Protein AF-A0A8J5FQF8-F1 (afdb_monomer)

Foldseek 3Di:
DDDDPVNVDDLVNLLVVLVPDPDVVVLVVQLVPDVSSVQSSLAPDAEDEDQDDLVVLLVSLVRRQRYAEYEPADDPVPPPDQFCDVSNVVSCVVRHVNYNYYHRHPRVVVVVVVVVVVVVPDPPPPDDDPPPDDPVSVVVSVVVVVVVVVVVVVVVCVVVPDDPPDCPVVVVVVVVVVVPDDDDPDPPDPDDDDDDPDDPVVVVVVVVVVVVVVPD

Secondary structure (DSSP, 8-state):
----HHHHS-HHHHHHHHHH--SHHHHHHHHTS-HHHHHHHHHH--EEE----HHHHHHHHHH-TT--EEE-PPBTTB--SPPPPHHHHHHHHHH-TT--EEE-TT-HHHHHHHHHHHHHSS-TTT---TTT--HHHHHHHHHHHHHHHHHHHHHHHHHHSS-S-S-HHHHHHHHHHHTT---PPP----------SS-HHHHHHHHHHHHHHTT-

Mean predicted aligned error: 20.11 Å

pLDDT: mean 76.73, std 14.05, range [45.94, 94.56]

Nearest PDB structures (foldseek):
  7sa1-assembly2_D  TM=7.176E-01  e=4.319E-04  Oryza sativa Japonica Group
  8if6-assembly1_A  TM=6.888E-01  e=2.792E-04  Oryza sativa Japonica Group
  6brq-assembly2_D  TM=7.202E-01  e=8.054E-04  Oryza sativa Japonica Group
  6brp-assembly1_B  TM=7.236E-01  e=1.100E-03  Oryza sativa Japonica Group
  6brp-assembly2_D  TM=6.597E-01  e=1.411E-03  Oryza sativa Japonica Group

Sequence (216 aa):
MKVCINDALTDDELRAVLSRLEKEEERDLFGLVCKRWLRLQSSERRRLRARAGPAMLRQMADRFQGIVELDLSQSASRSFYPGVTDSDLAVIAAGFRALRVLDLQNCKDYDEALANIEEISSPAIGFIVAKDATNKDINRQNNTIINLLLKINEKLDQLLAKPVSSNSEQVASLAKQLEGLTLGKVKEVKKEPFYVYQDPLKIFKEEKEKLNGNQK

Radius of gyration: 35.89 Å; Cα contacts (8 Å, |Δi|>4): 139; chains: 1; bounding box: 81×58×92 Å

InterPro domains:
  IPR032675 Leucine-rich repeat domain superfamily [G3DSA:3.80.10.10] (3-125)

Structure (mmCIF, N/CA/C/O backbone):
data_AF-A0A8J5FQF8-F1
#
_entry.id   AF-A0A8J5FQF8-F1
#
loop_
_atom_site.group_PDB
_atom_site.id
_atom_site.type_symbol
_atom_site.label_atom_id
_atom_site.label_alt_id
_atom_site.label_comp_id
_atom_site.label_asym_id
_atom_site.label_entity_id
_atom_site.label_seq_id
_atom_site.pdbx_PDB_ins_code
_atom_site.Cartn_x
_atom_site.Cartn_y
_atom_site.Cartn_z
_atom_site.occupancy
_atom_site.B_iso_or_equiv
_atom_site.auth_seq_id
_atom_site.auth_comp_id
_atom_site.auth_asym_id
_atom_site.auth_atom_id
_atom_site.pdbx_PDB_model_num
ATOM 1 N N . MET A 1 1 ? -26.059 1.262 38.335 1.00 48.84 1 MET A N 1
ATOM 2 C CA . MET A 1 1 ? -25.046 0.428 37.655 1.00 48.84 1 MET A CA 1
ATOM 3 C C . MET A 1 1 ? -24.521 1.243 36.478 1.00 48.84 1 MET A C 1
ATOM 5 O O . MET A 1 1 ? -25.324 1.611 35.631 1.00 48.84 1 MET A O 1
ATOM 9 N N . LYS A 1 2 ? -23.251 1.675 36.484 1.00 58.84 2 LYS A N 1
ATOM 10 C CA . LYS A 1 2 ? -22.691 2.451 35.362 1.00 58.84 2 LYS A CA 1
ATOM 11 C C . LYS A 1 2 ? -22.394 1.474 34.232 1.00 58.84 2 LYS A C 1
ATOM 13 O O . LYS A 1 2 ? -21.467 0.682 34.347 1.00 58.84 2 LYS A O 1
ATOM 18 N N . VAL A 1 3 ? -23.211 1.504 33.189 1.00 68.69 3 VAL A N 1
ATOM 19 C CA . VAL A 1 3 ? -22.942 0.752 31.966 1.00 68.69 3 VAL A CA 1
ATOM 20 C C . VAL A 1 3 ? -21.742 1.413 31.290 1.00 68.69 3 VAL A C 1
ATOM 22 O O . VAL A 1 3 ? -21.781 2.603 30.975 1.00 68.69 3 VAL A O 1
ATOM 25 N N . CYS A 1 4 ? -20.649 0.671 31.138 1.00 78.06 4 CYS A N 1
ATOM 26 C CA . CYS A 1 4 ? -19.497 1.137 30.382 1.00 78.06 4 CYS A CA 1
ATOM 27 C C . CYS A 1 4 ? -19.838 1.060 28.893 1.00 78.06 4 CYS A C 1
ATOM 29 O O . CYS A 1 4 ? -20.302 0.027 28.412 1.00 78.06 4 CYS A O 1
ATOM 31 N N . ILE A 1 5 ? -19.587 2.138 28.149 1.00 76.94 5 ILE A N 1
ATOM 32 C CA . ILE A 1 5 ? -19.879 2.198 26.709 1.00 76.94 5 ILE A CA 1
ATOM 33 C C . ILE A 1 5 ? -19.170 1.080 25.924 1.00 76.94 5 ILE A C 1
ATOM 35 O O . ILE A 1 5 ? -19.694 0.587 24.930 1.00 76.94 5 ILE A O 1
ATOM 39 N N . ASN A 1 6 ? -18.012 0.630 26.422 1.00 78.00 6 ASN A N 1
ATOM 40 C CA . ASN A 1 6 ? -17.219 -0.443 25.824 1.00 78.00 6 ASN A CA 1
ATOM 41 C C . ASN A 1 6 ? -17.848 -1.833 25.970 1.00 78.00 6 ASN A C 1
ATOM 43 O O . ASN A 1 6 ? -17.518 -2.710 25.175 1.00 78.00 6 ASN A O 1
ATOM 47 N N . ASP A 1 7 ? -18.731 -2.019 26.952 1.00 80.88 7 ASP A N 1
ATOM 48 C CA . ASP A 1 7 ? -19.430 -3.285 27.201 1.00 80.88 7 ASP A CA 1
ATOM 49 C C . ASP A 1 7 ? -20.846 -3.270 26.607 1.00 80.88 7 ASP A C 1
ATOM 51 O O . ASP A 1 7 ? -21.417 -4.323 26.341 1.00 80.88 7 ASP A O 1
ATOM 55 N N . ALA A 1 8 ? -21.406 -2.076 26.385 1.00 83.75 8 ALA A N 1
ATOM 56 C CA . ALA A 1 8 ? -22.731 -1.900 25.798 1.00 83.75 8 ALA A CA 1
ATOM 57 C C . ALA A 1 8 ? -22.738 -1.994 24.271 1.00 83.75 8 ALA A C 1
ATOM 59 O O . ALA A 1 8 ? -23.680 -2.541 23.711 1.00 83.75 8 ALA A O 1
ATOM 60 N N . LEU A 1 9 ? -21.718 -1.439 23.607 1.00 87.00 9 LEU A N 1
ATOM 61 C CA . LEU A 1 9 ? -21.678 -1.379 22.148 1.00 87.00 9 LEU A CA 1
ATOM 62 C C . LEU A 1 9 ? -21.063 -2.644 21.549 1.00 87.00 9 LEU A C 1
ATOM 64 O O . LEU A 1 9 ? -19.956 -3.059 21.910 1.00 87.00 9 LEU A O 1
ATOM 68 N N . THR A 1 10 ? -21.753 -3.220 20.575 1.00 90.38 10 THR A N 1
ATOM 69 C CA . THR A 1 10 ? -21.286 -4.310 19.712 1.00 90.38 10 THR A CA 1
ATOM 70 C C . THR A 1 10 ? -20.268 -3.816 18.679 1.00 90.38 10 THR A C 1
ATOM 72 O O . THR A 1 10 ? -20.098 -2.616 18.463 1.00 90.38 10 THR A O 1
ATOM 75 N N . ASP A 1 11 ? -19.530 -4.739 18.054 1.00 90.31 11 ASP A N 1
ATOM 76 C CA . ASP A 1 11 ? -18.522 -4.370 17.048 1.00 90.31 11 ASP A CA 1
ATOM 77 C C . ASP A 1 11 ? -19.158 -3.674 15.837 1.00 90.31 11 ASP A C 1
ATOM 79 O O . ASP A 1 11 ? -18.557 -2.762 15.275 1.00 90.31 11 ASP A O 1
ATOM 83 N N . ASP A 1 12 ? -20.381 -4.054 15.465 1.00 90.81 12 ASP A N 1
ATOM 84 C CA . ASP A 1 12 ? -21.091 -3.476 14.321 1.00 90.81 12 ASP A CA 1
ATOM 85 C C . ASP A 1 12 ? -21.540 -2.039 14.585 1.00 90.81 12 ASP A C 1
ATOM 87 O O . ASP A 1 12 ? -21.390 -1.171 13.724 1.00 90.81 12 ASP A O 1
ATOM 91 N N . GLU A 1 13 ? -21.998 -1.747 15.803 1.00 91.81 13 GLU A N 1
ATOM 92 C CA . GLU A 1 13 ? -22.318 -0.379 16.218 1.00 91.81 13 GLU A CA 1
ATOM 93 C C . GLU A 1 13 ? -21.062 0.500 16.232 1.00 91.81 13 GLU A C 1
ATOM 95 O O . GLU A 1 13 ? -21.082 1.629 15.741 1.00 91.81 13 GLU A O 1
ATOM 100 N N . LEU A 1 14 ? -19.936 -0.031 16.719 1.00 91.44 14 LEU A N 1
ATOM 101 C CA . LEU A 1 14 ? -18.650 0.669 16.694 1.00 91.44 14 LEU A CA 1
ATOM 102 C C . LEU A 1 14 ? -18.155 0.922 15.263 1.00 91.44 14 LEU A C 1
ATOM 104 O O . LEU A 1 14 ? -17.645 2.009 14.984 1.00 91.44 14 LEU A O 1
ATOM 108 N N . ARG A 1 15 ? -18.343 -0.031 14.340 1.00 91.06 15 ARG A N 1
ATOM 109 C CA . ARG A 1 15 ? -18.053 0.169 12.910 1.00 91.06 15 ARG A CA 1
ATOM 110 C C . ARG A 1 15 ? -18.938 1.250 12.300 1.00 91.06 15 ARG A C 1
ATOM 112 O O . ARG A 1 15 ? -18.426 2.086 11.561 1.00 91.06 15 ARG A O 1
ATOM 119 N N . ALA A 1 16 ? -20.227 1.276 12.637 1.00 91.56 16 ALA A N 1
ATOM 120 C CA . ALA A 1 16 ? -21.158 2.293 12.152 1.00 91.56 16 ALA A CA 1
ATOM 121 C C . ALA A 1 16 ? -20.807 3.703 12.661 1.00 91.56 16 ALA A C 1
ATOM 123 O O . ALA A 1 16 ? -20.942 4.686 11.928 1.00 91.56 16 ALA A O 1
ATOM 124 N N . VAL A 1 17 ? -20.315 3.820 13.899 1.00 91.44 17 VAL A N 1
ATOM 125 C CA . VAL A 1 17 ? -19.772 5.084 14.423 1.00 91.44 17 VAL A CA 1
ATOM 126 C C . VAL A 1 17 ? -18.507 5.466 13.662 1.00 91.44 17 VAL A C 1
ATOM 128 O O . VAL A 1 17 ? -18.404 6.584 13.161 1.00 91.44 17 VAL A O 1
ATOM 131 N N . LEU A 1 18 ? -17.570 4.528 13.506 1.00 91.00 18 LEU A N 1
ATOM 132 C CA . LEU A 1 18 ? -16.323 4.766 12.788 1.00 91.00 18 LEU A CA 1
ATOM 133 C C . LEU A 1 18 ? -16.569 5.173 11.327 1.00 91.00 18 LEU A C 1
ATOM 135 O O . LEU A 1 18 ? -15.860 6.033 10.813 1.00 91.00 18 LEU A O 1
ATOM 139 N N . SER A 1 19 ? -17.575 4.622 10.642 1.00 89.56 19 SER A N 1
ATOM 140 C CA . SER A 1 19 ? -17.905 5.012 9.263 1.00 89.56 19 SER A CA 1
ATOM 141 C C . SER A 1 19 ? -18.448 6.437 9.139 1.00 89.56 19 SER A C 1
ATOM 143 O O . SER A 1 19 ? -18.399 6.998 8.051 1.00 89.56 19 SER A O 1
ATOM 145 N N . ARG A 1 20 ? -18.949 7.029 10.231 1.00 92.25 20 ARG A N 1
ATOM 146 C CA . ARG A 1 20 ? -19.427 8.420 10.258 1.00 92.25 20 ARG A CA 1
ATOM 147 C C . ARG A 1 20 ? -18.322 9.443 10.530 1.00 92.25 20 ARG A C 1
ATOM 149 O O . ARG A 1 20 ? -18.568 10.631 10.371 1.00 92.25 20 ARG A O 1
ATOM 156 N N . LEU A 1 21 ? -17.131 9.005 10.940 1.00 90.31 21 LEU A N 1
ATOM 157 C CA . LEU A 1 21 ? -15.983 9.889 11.142 1.00 90.31 21 LEU A CA 1
ATOM 158 C C . LEU A 1 21 ? -15.329 10.212 9.794 1.00 90.31 21 LEU A C 1
ATOM 160 O O . LEU A 1 21 ? -14.712 9.340 9.172 1.00 90.31 21 LEU A O 1
ATOM 164 N N . GLU A 1 22 ? -15.460 11.464 9.360 1.00 87.62 22 GLU A N 1
ATOM 165 C CA . GLU A 1 22 ? -14.953 11.941 8.067 1.00 87.62 22 GLU A CA 1
ATOM 166 C C . GLU A 1 22 ? -13.450 12.240 8.103 1.00 87.62 22 GLU A C 1
ATOM 168 O O . GLU A 1 22 ? -12.735 11.977 7.136 1.00 87.62 22 GLU A O 1
ATOM 173 N N . LYS A 1 23 ? -12.948 12.765 9.226 1.00 88.88 23 LYS A N 1
ATOM 174 C CA . LYS A 1 23 ? -11.543 13.166 9.368 1.00 88.88 23 LYS A CA 1
ATOM 175 C C . LYS A 1 23 ? -10.676 11.996 9.816 1.00 88.88 23 LYS A C 1
ATOM 177 O O . LYS A 1 23 ? -11.010 11.312 10.781 1.00 88.88 23 LYS A O 1
ATOM 182 N N . GLU A 1 24 ? -9.514 11.809 9.185 1.00 85.00 24 GLU A N 1
ATOM 183 C CA . GLU A 1 24 ? -8.554 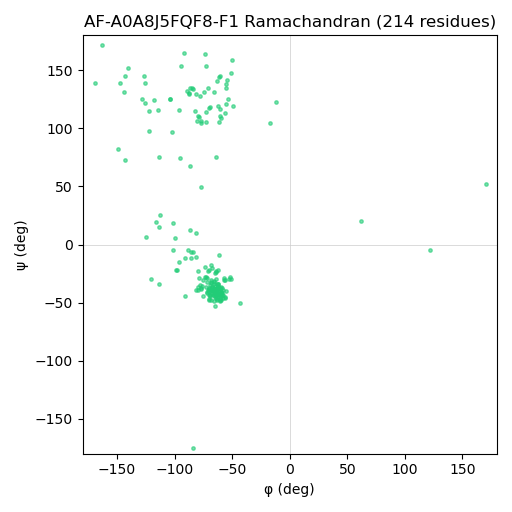10.777 9.615 1.00 85.00 24 GLU A CA 1
ATOM 184 C C . GLU A 1 24 ? -8.093 10.969 11.065 1.00 85.00 24 GLU A C 1
ATOM 186 O O . GLU A 1 24 ? -7.978 9.989 11.793 1.00 85.00 24 GLU A O 1
ATOM 191 N N . GLU A 1 25 ? -7.909 12.212 11.511 1.00 88.31 25 GLU A N 1
ATOM 192 C CA . GLU A 1 25 ? -7.477 12.521 12.881 1.00 88.31 25 GLU A CA 1
ATOM 193 C C . GLU A 1 25 ? -8.457 11.974 13.931 1.00 88.31 25 GLU A C 1
ATOM 195 O O . GLU A 1 25 ? -8.055 11.353 14.914 1.00 88.31 25 GLU A O 1
ATOM 200 N N . GLU A 1 26 ? -9.762 12.132 13.699 1.00 90.94 26 GLU A N 1
ATOM 201 C CA . GLU A 1 26 ? -10.808 11.617 14.590 1.00 90.94 26 GLU A CA 1
ATOM 202 C C . GLU A 1 26 ? -10.839 10.085 14.583 1.00 90.94 26 GLU A C 1
ATOM 204 O O . GLU A 1 26 ? -11.036 9.449 15.622 1.00 90.94 26 GLU A O 1
ATOM 209 N N . ARG A 1 27 ? -10.587 9.476 13.418 1.00 89.56 27 ARG A N 1
ATOM 210 C CA . ARG A 1 27 ? -10.466 8.019 13.282 1.00 89.56 27 ARG A CA 1
ATOM 211 C C . ARG A 1 27 ? -9.245 7.492 14.031 1.00 89.56 27 ARG A C 1
ATOM 213 O O . ARG A 1 27 ? -9.308 6.393 14.572 1.00 89.56 27 ARG A O 1
ATOM 220 N N . ASP A 1 28 ? -8.154 8.246 14.094 1.00 88.19 28 ASP A N 1
ATOM 221 C CA . ASP A 1 28 ? -6.974 7.861 14.868 1.00 88.19 28 ASP A CA 1
ATOM 222 C C . ASP A 1 28 ? -7.231 7.979 16.376 1.00 88.19 28 ASP A C 1
ATOM 224 O O . ASP A 1 28 ? -6.908 7.051 17.123 1.00 88.19 28 ASP A O 1
ATOM 228 N N . LEU A 1 29 ? -7.915 9.041 16.818 1.00 91.94 29 LEU A N 1
ATOM 229 C CA . LEU A 1 29 ? -8.359 9.198 18.210 1.00 91.94 29 LEU A CA 1
ATOM 230 C C . LEU A 1 29 ? -9.312 8.075 18.650 1.00 91.94 29 LEU A C 1
ATOM 232 O O . LEU A 1 29 ? -9.204 7.588 19.776 1.00 91.94 29 LEU A O 1
ATOM 236 N N . PHE A 1 30 ? -10.197 7.606 17.763 1.00 91.50 30 PHE A N 1
ATOM 237 C CA . PHE A 1 30 ? -11.088 6.468 18.025 1.00 91.50 30 PHE A CA 1
ATOM 238 C C . PHE A 1 30 ? -10.308 5.211 18.445 1.00 91.50 30 PHE A C 1
ATOM 240 O O . PHE A 1 30 ? -10.701 4.496 19.368 1.00 91.50 30 PHE A O 1
ATOM 247 N N . GLY A 1 31 ? -9.160 4.951 17.816 1.00 89.69 31 GLY A N 1
ATOM 248 C CA . GLY A 1 31 ? -8.316 3.801 18.141 1.00 89.69 31 GLY A CA 1
ATOM 249 C C . GLY A 1 31 ? -7.644 3.876 19.519 1.00 89.69 31 GLY A C 1
ATOM 250 O O . GLY A 1 31 ? -7.220 2.844 20.037 1.00 89.69 31 GLY A O 1
ATOM 251 N N . LEU A 1 32 ? -7.558 5.059 20.137 1.00 91.69 32 LEU A N 1
ATOM 252 C CA . LEU A 1 32 ? -6.864 5.260 21.416 1.00 91.69 32 LEU A CA 1
ATOM 253 C C . LEU A 1 32 ? -7.702 4.875 22.643 1.00 91.69 32 LEU A C 1
ATOM 255 O O . LEU A 1 32 ? -7.153 4.779 23.738 1.00 91.69 32 LEU A O 1
ATOM 259 N N . VAL A 1 33 ? -9.005 4.621 22.480 1.00 91.19 33 VAL A N 1
ATOM 260 C CA . VAL A 1 33 ? -9.915 4.304 23.596 1.00 91.19 33 VAL A CA 1
ATOM 261 C C . VAL A 1 33 ? -9.537 2.984 24.272 1.00 91.19 33 VAL A C 1
ATOM 263 O O . VAL A 1 33 ? -9.373 2.922 25.489 1.00 91.19 33 VAL A O 1
ATOM 266 N N . CYS A 1 34 ? -9.411 1.903 23.495 1.00 90.25 34 CYS A N 1
ATOM 267 C CA . CYS A 1 34 ? -8.962 0.600 23.988 1.00 90.25 34 CYS A CA 1
ATOM 268 C C . CYS A 1 34 ? -8.510 -0.321 22.841 1.00 90.25 34 CYS A C 1
ATOM 270 O O . CYS A 1 34 ? -8.752 -0.053 21.663 1.00 90.25 34 CYS A O 1
ATOM 272 N N . LYS A 1 35 ? -7.922 -1.482 23.178 1.00 90.50 35 LYS A N 1
ATOM 273 C CA . LYS A 1 35 ? -7.444 -2.474 22.190 1.00 90.50 35 LYS A CA 1
ATOM 274 C C . LYS A 1 35 ? -8.537 -2.970 21.232 1.00 90.50 35 LYS A C 1
ATOM 276 O O . LYS A 1 35 ? -8.234 -3.336 20.101 1.00 90.50 35 LYS A O 1
ATOM 281 N N . ARG A 1 36 ? -9.800 -3.026 21.671 1.00 92.19 36 ARG A N 1
ATOM 282 C CA . ARG A 1 36 ? -10.930 -3.452 20.826 1.00 92.19 36 ARG A CA 1
ATOM 283 C C . ARG A 1 36 ? -11.211 -2.424 19.728 1.00 92.19 36 ARG A C 1
ATOM 285 O O . ARG A 1 36 ? -11.261 -2.795 18.561 1.00 92.19 36 ARG A O 1
ATOM 292 N N . TRP A 1 37 ? -11.282 -1.147 20.091 1.00 92.88 37 TRP A N 1
ATOM 293 C CA . TRP A 1 37 ? -11.515 -0.050 19.150 1.00 92.88 37 TRP A CA 1
ATOM 294 C C . TRP A 1 37 ? -10.338 0.122 18.188 1.00 92.88 37 TRP A C 1
ATOM 296 O O . TRP A 1 37 ? -10.549 0.291 16.991 1.00 92.88 37 TRP A O 1
ATOM 306 N N . LEU A 1 38 ? -9.103 -0.038 18.680 1.00 91.31 38 LEU A N 1
ATOM 307 C CA . LEU A 1 38 ? -7.899 -0.039 17.847 1.00 91.31 38 LEU A CA 1
ATOM 308 C C . LEU A 1 38 ? -7.932 -1.121 16.759 1.00 91.31 38 LEU A C 1
ATOM 310 O O . LEU A 1 38 ? -7.555 -0.860 15.616 1.00 91.31 38 LEU A O 1
ATOM 314 N N . ARG A 1 39 ? -8.376 -2.339 17.105 1.00 90.94 39 ARG A N 1
ATOM 315 C CA . ARG A 1 39 ? -8.497 -3.449 16.146 1.00 90.94 39 ARG A CA 1
ATOM 316 C C . ARG A 1 39 ? -9.538 -3.148 15.071 1.00 90.94 39 ARG A C 1
ATOM 318 O O . ARG A 1 39 ? -9.237 -3.318 13.894 1.00 90.94 39 ARG A O 1
ATOM 325 N N . LEU A 1 40 ? -10.709 -2.640 15.463 1.00 91.31 40 LEU A N 1
ATOM 326 C CA . LEU A 1 40 ? -11.753 -2.234 14.516 1.00 91.31 40 LEU A CA 1
ATOM 327 C C . LEU A 1 40 ? -11.259 -1.120 13.587 1.00 91.31 40 LEU A C 1
ATOM 329 O O . LEU A 1 40 ? -11.339 -1.253 12.367 1.00 91.31 40 LEU A O 1
ATOM 333 N N . GLN A 1 41 ? -10.643 -0.079 14.150 1.00 92.38 41 GLN A N 1
ATOM 334 C CA . GLN A 1 41 ? -10.043 1.019 13.393 1.00 92.38 41 GLN A CA 1
ATOM 335 C C . GLN A 1 41 ? -9.012 0.533 12.375 1.00 92.38 41 GLN A C 1
ATOM 337 O O . GLN A 1 41 ? -9.046 0.947 11.217 1.00 92.38 41 GLN A O 1
ATOM 342 N N . SER A 1 42 ? -8.134 -0.381 12.789 1.00 91.44 42 SER A N 1
ATOM 343 C CA . SER A 1 42 ? -7.086 -0.903 11.913 1.00 91.44 42 SER A CA 1
ATOM 344 C C . SER A 1 42 ? -7.664 -1.776 10.790 1.00 91.44 42 SER A C 1
ATOM 346 O O . SER A 1 42 ? -7.175 -1.726 9.666 1.00 91.44 42 SER A O 1
ATOM 348 N N . SER A 1 43 ? -8.743 -2.524 11.055 1.00 89.06 43 SER A N 1
ATOM 349 C CA . SER A 1 43 ? -9.421 -3.343 10.039 1.00 89.06 43 SER A CA 1
ATOM 350 C C . SER A 1 43 ? -10.201 -2.529 9.000 1.00 89.06 43 SER A C 1
ATOM 352 O O . SER A 1 43 ? -10.326 -2.957 7.854 1.00 89.06 43 SER A O 1
ATOM 354 N N . GLU A 1 44 ? -10.694 -1.344 9.370 1.00 88.94 44 GLU A N 1
ATOM 355 C CA . GLU A 1 44 ? -11.475 -0.472 8.480 1.00 88.94 44 GLU A CA 1
ATOM 356 C C . GLU A 1 44 ? -10.620 0.539 7.708 1.00 88.94 44 GLU A C 1
ATOM 358 O O . GLU A 1 44 ? -11.102 1.185 6.776 1.00 88.94 44 GLU A O 1
ATOM 363 N N . ARG A 1 45 ? -9.343 0.703 8.066 1.00 89.38 45 ARG A N 1
ATOM 364 C CA . ARG A 1 45 ? -8.450 1.622 7.359 1.00 89.38 45 ARG A CA 1
ATOM 365 C C . ARG A 1 45 ? -8.127 1.074 5.965 1.00 89.38 45 ARG A C 1
ATOM 367 O O . ARG A 1 45 ? -7.528 0.013 5.826 1.00 89.38 45 ARG A O 1
ATOM 374 N N . ARG A 1 46 ? -8.530 1.815 4.926 1.00 90.88 46 ARG A N 1
ATOM 375 C CA . ARG A 1 46 ? -8.329 1.446 3.508 1.00 90.88 46 ARG A CA 1
ATOM 376 C C . ARG A 1 46 ? -7.121 2.119 2.866 1.00 90.88 46 ARG A C 1
ATOM 378 O O . ARG A 1 46 ? -6.622 1.614 1.865 1.00 90.88 46 ARG A O 1
ATOM 385 N N . ARG A 1 47 ? -6.670 3.244 3.424 1.00 90.88 47 ARG A N 1
ATOM 386 C CA . ARG A 1 47 ? -5.581 4.064 2.885 1.00 90.88 47 ARG A CA 1
ATOM 387 C C . ARG A 1 47 ? -4.512 4.288 3.942 1.00 90.88 47 ARG A C 1
ATOM 389 O O . ARG A 1 47 ? -4.836 4.530 5.108 1.00 90.88 47 ARG A O 1
ATOM 396 N N . LEU A 1 48 ? -3.251 4.214 3.536 1.00 90.19 48 LEU A N 1
ATOM 397 C CA . LEU A 1 48 ? -2.119 4.460 4.419 1.00 90.19 48 LEU A CA 1
ATOM 398 C C . LEU A 1 48 ? -1.003 5.168 3.663 1.00 90.19 48 LEU A C 1
ATOM 400 O O . LEU A 1 48 ? -0.603 4.729 2.590 1.00 90.19 48 LEU A O 1
ATOM 404 N N . ARG A 1 49 ? -0.488 6.244 4.259 1.00 88.88 49 ARG A N 1
ATOM 405 C CA . ARG A 1 49 ? 0.744 6.897 3.816 1.00 88.88 49 ARG A CA 1
ATOM 406 C C . ARG A 1 49 ? 1.850 6.517 4.782 1.00 88.88 49 ARG A C 1
ATOM 408 O O . ARG A 1 49 ? 1.686 6.692 5.991 1.00 88.88 49 ARG A O 1
ATOM 415 N N . ALA A 1 50 ? 2.949 5.977 4.276 1.00 83.75 50 ALA A N 1
ATOM 416 C CA . ALA A 1 50 ? 4.002 5.450 5.125 1.00 83.75 50 ALA A CA 1
ATOM 417 C C . ALA A 1 50 ? 5.389 5.717 4.560 1.00 83.75 50 ALA A C 1
ATOM 419 O O . ALA A 1 50 ? 5.622 5.659 3.360 1.00 83.75 50 ALA A O 1
ATOM 420 N N . ARG A 1 51 ? 6.335 5.953 5.466 1.00 83.75 51 ARG A N 1
ATOM 421 C CA . ARG A 1 51 ? 7.766 5.900 5.175 1.00 83.75 51 ARG A CA 1
ATOM 422 C C . ARG A 1 51 ? 8.363 4.882 6.124 1.00 83.75 51 ARG A C 1
ATOM 424 O O . ARG A 1 51 ? 8.539 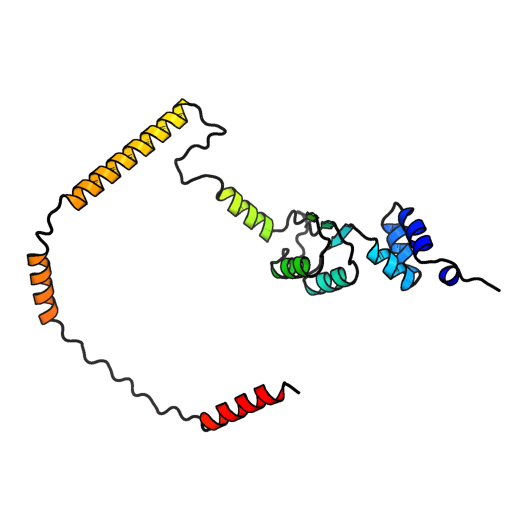5.166 7.305 1.00 83.75 51 ARG A O 1
ATOM 431 N N . ALA A 1 52 ? 8.546 3.671 5.626 1.00 83.00 52 ALA A N 1
ATOM 432 C CA . ALA A 1 52 ? 8.866 2.510 6.434 1.00 83.00 52 ALA A CA 1
ATOM 433 C C . ALA A 1 52 ? 9.754 1.561 5.632 1.00 83.00 52 ALA A C 1
ATOM 435 O O . ALA A 1 52 ? 9.497 1.342 4.455 1.00 83.00 52 ALA A O 1
ATOM 436 N N . GLY A 1 53 ? 10.768 0.995 6.288 1.00 86.25 53 GLY A N 1
ATOM 437 C CA . GLY A 1 53 ? 11.535 -0.122 5.736 1.00 86.25 53 GLY A CA 1
ATOM 438 C C . GLY A 1 53 ? 10.858 -1.478 5.989 1.00 86.25 53 GLY A C 1
ATOM 439 O O . GLY A 1 53 ? 9.799 -1.542 6.636 1.00 86.25 53 GLY A O 1
ATOM 440 N N . PRO A 1 54 ? 11.509 -2.598 5.625 1.00 89.50 54 PRO A N 1
ATOM 441 C CA . PRO A 1 54 ? 10.857 -3.909 5.537 1.00 89.50 54 PRO A CA 1
ATOM 442 C C . PRO A 1 54 ? 10.331 -4.435 6.880 1.00 89.50 54 PRO A C 1
ATOM 444 O O . PRO A 1 54 ? 9.367 -5.199 6.945 1.00 89.50 54 PRO A O 1
ATOM 447 N N . ALA A 1 55 ? 10.979 -4.068 7.989 1.00 90.19 55 ALA A N 1
ATOM 448 C CA . ALA A 1 55 ? 10.549 -4.468 9.329 1.00 90.19 55 ALA A CA 1
ATOM 449 C C . ALA A 1 55 ? 9.240 -3.778 9.740 1.00 90.19 55 ALA A C 1
ATOM 451 O O . ALA A 1 55 ? 8.334 -4.426 10.261 1.00 90.19 55 ALA A O 1
ATOM 452 N N . MET A 1 56 ? 9.124 -2.477 9.471 1.00 90.38 56 MET A N 1
ATOM 453 C CA . MET A 1 56 ? 7.940 -1.710 9.840 1.00 90.38 56 MET A CA 1
ATOM 454 C C . MET A 1 56 ? 6.783 -1.977 8.874 1.00 90.38 56 MET A C 1
ATOM 456 O O . MET A 1 56 ? 5.650 -2.107 9.326 1.00 90.38 56 MET A O 1
ATOM 460 N N . LEU A 1 57 ? 7.062 -2.197 7.585 1.00 91.56 57 LEU A N 1
ATOM 461 C CA . LEU A 1 57 ? 6.053 -2.640 6.619 1.00 91.56 57 LEU A CA 1
ATOM 462 C C . LEU A 1 57 ? 5.396 -3.967 7.029 1.00 91.56 57 LEU A C 1
ATOM 464 O O . LEU A 1 57 ? 4.178 -4.084 6.932 1.00 91.56 57 LEU A O 1
ATOM 468 N N . ARG A 1 58 ? 6.159 -4.926 7.576 1.00 93.19 58 ARG A N 1
ATOM 469 C CA . ARG A 1 58 ? 5.597 -6.173 8.133 1.00 93.19 58 ARG A CA 1
ATOM 470 C C . ARG A 1 58 ? 4.625 -5.906 9.279 1.00 93.19 58 ARG A C 1
ATOM 472 O O . ARG A 1 58 ? 3.499 -6.386 9.252 1.00 93.19 58 ARG A O 1
ATOM 479 N N . GLN A 1 59 ? 5.025 -5.076 10.242 1.00 92.44 59 GLN A N 1
ATOM 480 C CA . GLN A 1 59 ? 4.150 -4.710 11.362 1.00 92.44 59 GLN A CA 1
ATOM 481 C C . GLN A 1 59 ? 2.885 -3.977 10.897 1.00 92.44 59 GLN A C 1
ATOM 483 O O . GLN A 1 59 ? 1.809 -4.149 11.469 1.00 92.44 59 GLN A O 1
ATOM 488 N N . MET A 1 60 ? 3.008 -3.151 9.858 1.00 91.69 60 MET A N 1
ATOM 489 C CA . MET A 1 60 ? 1.880 -2.436 9.270 1.00 91.69 60 MET A CA 1
ATOM 490 C C . MET A 1 60 ? 0.939 -3.390 8.534 1.00 91.69 60 MET A C 1
ATOM 492 O O . MET A 1 60 ? -0.269 -3.259 8.700 1.00 91.69 60 MET A O 1
ATOM 496 N N . ALA A 1 61 ? 1.462 -4.371 7.799 1.00 91.12 61 ALA A N 1
ATOM 497 C CA . ALA A 1 61 ? 0.658 -5.394 7.138 1.00 91.12 61 ALA A CA 1
ATOM 498 C C . ALA A 1 61 ? -0.131 -6.254 8.142 1.00 91.12 61 ALA A C 1
ATOM 500 O O . ALA A 1 61 ? -1.322 -6.490 7.944 1.00 91.12 61 ALA A O 1
ATOM 501 N N . ASP A 1 62 ? 0.489 -6.641 9.262 1.00 90.69 62 ASP A N 1
ATOM 502 C CA . ASP A 1 62 ? -0.181 -7.411 10.320 1.00 90.69 62 ASP A CA 1
ATOM 503 C C . ASP A 1 62 ? -1.308 -6.614 10.993 1.00 90.69 62 ASP A C 1
ATOM 505 O O . ASP A 1 62 ? -2.369 -7.153 11.331 1.00 90.69 62 ASP A O 1
ATOM 509 N N . ARG A 1 63 ? -1.081 -5.309 11.189 1.00 90.62 63 ARG A N 1
ATOM 510 C CA . ARG A 1 63 ? -2.044 -4.406 11.823 1.00 90.62 63 ARG A CA 1
ATOM 511 C C . ARG A 1 63 ? -3.195 -4.044 10.888 1.00 90.62 63 ARG A C 1
ATOM 513 O O . ARG A 1 63 ? -4.345 -4.020 11.323 1.00 90.62 63 ARG A O 1
ATOM 520 N N . PHE A 1 64 ? -2.896 -3.734 9.634 1.00 92.00 64 PHE A N 1
ATOM 521 C CA . PHE A 1 64 ? -3.837 -3.160 8.680 1.00 92.00 64 PHE A CA 1
ATOM 522 C C . PHE A 1 64 ? -4.130 -4.138 7.539 1.00 92.00 64 PHE A C 1
ATOM 524 O O . PHE A 1 64 ? -3.678 -3.982 6.406 1.00 92.00 64 PHE A O 1
ATOM 531 N N . GLN A 1 65 ? -4.943 -5.146 7.844 1.00 88.12 65 GLN A N 1
ATOM 532 C CA . GLN A 1 65 ? -5.248 -6.247 6.922 1.00 88.12 65 GLN A CA 1
ATOM 533 C C . GLN A 1 65 ? -6.121 -5.826 5.727 1.00 88.12 65 GLN A C 1
ATOM 535 O O . GLN A 1 65 ? -6.148 -6.507 4.706 1.00 88.12 65 GLN A O 1
ATOM 540 N N . GLY A 1 66 ? -6.853 -4.716 5.856 1.00 89.00 66 GLY A N 1
ATOM 541 C CA . GLY A 1 66 ? -7.825 -4.245 4.870 1.00 89.00 66 GLY A CA 1
ATOM 542 C C . GLY A 1 66 ? -7.340 -3.102 3.980 1.00 89.00 66 GLY A C 1
ATOM 543 O O . GLY A 1 66 ? -8.185 -2.390 3.440 1.00 89.00 66 GLY A O 1
ATOM 544 N N . ILE A 1 67 ? -6.028 -2.867 3.868 1.00 93.44 67 ILE A N 1
ATOM 545 C CA . ILE A 1 67 ? -5.498 -1.764 3.055 1.00 93.44 67 ILE A CA 1
ATOM 546 C C . ILE A 1 67 ? -5.670 -2.040 1.569 1.00 93.44 67 ILE A C 1
ATOM 548 O O . ILE A 1 67 ? -5.353 -3.118 1.075 1.00 93.44 67 ILE A O 1
ATOM 552 N N . VAL A 1 68 ? -6.144 -1.011 0.872 1.00 93.88 68 VAL A N 1
ATOM 553 C CA . VAL A 1 68 ? -6.405 -0.998 -0.566 1.00 93.88 68 VAL A CA 1
ATOM 554 C C . VAL A 1 68 ? -5.460 -0.041 -1.285 1.00 93.88 68 VAL A C 1
ATOM 556 O O . VAL A 1 68 ? -5.051 -0.322 -2.409 1.00 93.88 68 VAL A O 1
ATOM 559 N N . GLU A 1 69 ? -5.093 1.066 -0.643 1.00 94.56 69 GLU A N 1
ATOM 560 C CA . GLU A 1 69 ? -4.175 2.054 -1.202 1.00 94.56 69 GLU A CA 1
ATOM 561 C C . GLU A 1 69 ? -3.022 2.298 -0.227 1.00 94.56 69 GLU A C 1
ATOM 563 O O . GLU A 1 69 ? -3.240 2.683 0.928 1.00 94.56 69 GLU A O 1
ATOM 568 N N . LEU A 1 70 ? -1.801 2.065 -0.695 1.00 92.88 70 LEU A N 1
ATOM 569 C CA . LEU A 1 70 ? -0.572 2.318 0.042 1.00 92.88 70 LEU A CA 1
ATOM 570 C C . LEU A 1 70 ? 0.233 3.366 -0.716 1.00 92.88 70 LEU A C 1
ATOM 572 O O . LEU A 1 70 ? 0.548 3.187 -1.888 1.00 92.88 70 LEU A O 1
ATOM 576 N N . ASP A 1 71 ? 0.566 4.449 -0.035 1.00 90.88 71 ASP A N 1
ATOM 577 C CA . ASP A 1 71 ? 1.350 5.538 -0.594 1.00 90.88 71 ASP A CA 1
ATOM 578 C C . ASP A 1 71 ? 2.697 5.612 0.126 1.00 90.88 71 ASP A C 1
ATOM 580 O O . ASP A 1 71 ? 2.768 5.853 1.339 1.00 90.88 71 ASP A O 1
ATOM 584 N N . LEU A 1 72 ? 3.752 5.357 -0.644 1.00 87.25 72 LEU A N 1
ATOM 585 C CA . LEU A 1 72 ? 5.152 5.414 -0.235 1.00 87.25 72 LEU A CA 1
ATOM 586 C C . LEU A 1 72 ? 5.892 6.553 -0.950 1.00 87.25 72 LEU A C 1
ATOM 588 O O . LEU A 1 72 ? 7.125 6.582 -0.940 1.00 87.25 72 LEU A O 1
ATOM 592 N N . SER A 1 73 ? 5.158 7.489 -1.562 1.00 83.81 73 SER A N 1
ATOM 593 C CA . SER A 1 73 ? 5.739 8.593 -2.315 1.00 83.81 73 SER A CA 1
ATOM 594 C C . SER A 1 73 ? 6.724 9.403 -1.469 1.00 83.81 73 SER A C 1
ATOM 596 O O . SER A 1 73 ? 6.526 9.711 -0.279 1.00 83.81 73 SER A O 1
ATOM 598 N N . GLN A 1 74 ? 7.838 9.762 -2.100 1.00 77.88 74 GLN A N 1
ATOM 599 C CA . GLN A 1 74 ? 8.860 10.584 -1.473 1.00 77.88 74 GLN A CA 1
ATOM 600 C C . GLN A 1 74 ? 8.642 12.060 -1.809 1.00 77.88 74 GLN A C 1
ATOM 602 O O . GLN A 1 74 ? 8.053 12.443 -2.819 1.00 77.88 74 GLN A O 1
ATOM 607 N N . SER A 1 75 ? 9.115 12.937 -0.924 1.00 72.31 75 SER A N 1
ATOM 608 C CA . SER A 1 75 ? 9.143 14.363 -1.242 1.00 72.31 75 SER A CA 1
ATOM 609 C C . SER A 1 75 ? 10.328 14.632 -2.158 1.00 72.31 75 SER A C 1
ATOM 611 O O . SER A 1 75 ? 11.459 14.337 -1.770 1.00 72.31 75 SER A O 1
ATOM 613 N N . ALA A 1 76 ? 10.081 15.293 -3.291 1.00 65.06 76 ALA A N 1
ATOM 614 C CA . ALA A 1 76 ? 11.126 15.781 -4.192 1.00 65.06 76 ALA A CA 1
ATOM 615 C C . ALA A 1 76 ? 12.201 16.622 -3.470 1.00 65.06 76 ALA A C 1
ATOM 617 O O . ALA A 1 76 ? 13.356 16.658 -3.880 1.00 65.06 76 ALA A O 1
ATOM 618 N N . SER A 1 77 ? 11.838 17.280 -2.362 1.00 63.84 77 SER A N 1
ATOM 619 C CA . SER A 1 77 ? 12.716 18.177 -1.599 1.00 63.84 77 SER A CA 1
ATOM 620 C C . SER A 1 77 ? 13.404 17.513 -0.400 1.00 63.84 77 SER A C 1
ATOM 622 O O . SER A 1 77 ? 14.303 18.103 0.194 1.00 63.84 77 SER A O 1
ATOM 624 N N . ARG A 1 78 ? 12.949 16.328 0.032 1.00 58.47 78 ARG A N 1
ATOM 625 C CA . ARG A 1 78 ? 13.418 15.652 1.255 1.00 58.47 78 ARG A CA 1
ATOM 626 C C . ARG A 1 78 ? 13.484 14.141 1.039 1.00 58.47 78 ARG A C 1
ATOM 628 O O . ARG A 1 78 ? 12.680 13.393 1.601 1.00 58.47 78 ARG A O 1
ATOM 635 N N . SER A 1 79 ? 14.475 13.699 0.266 1.00 58.22 79 SER A N 1
ATOM 636 C CA . SER A 1 79 ? 14.811 12.283 0.051 1.00 58.22 79 SER A CA 1
ATOM 637 C C . SER A 1 79 ? 15.575 11.687 1.249 1.00 58.22 79 SER A C 1
ATOM 639 O O . SER A 1 79 ? 16.666 11.144 1.091 1.00 58.22 79 SER A O 1
ATOM 641 N N . PHE A 1 80 ? 15.079 11.881 2.476 1.00 54.91 80 PHE A N 1
ATOM 642 C CA . PHE A 1 80 ? 15.802 11.493 3.701 1.00 54.91 80 PHE A CA 1
ATOM 643 C C . PHE A 1 80 ? 15.664 9.999 4.059 1.00 54.91 80 PHE A C 1
ATOM 645 O O . PHE A 1 80 ? 16.068 9.577 5.134 1.00 54.91 80 PHE A O 1
ATOM 652 N N . TYR A 1 81 ? 15.111 9.171 3.179 1.00 55.59 81 TYR A N 1
ATOM 653 C CA . TYR A 1 81 ? 15.119 7.720 3.350 1.00 55.59 81 TYR A CA 1
ATOM 654 C C . TYR A 1 81 ? 15.700 7.077 2.093 1.00 55.59 81 TYR A C 1
ATOM 656 O O . TYR A 1 81 ? 15.478 7.622 1.006 1.00 55.59 81 TYR A O 1
ATOM 664 N N . PRO A 1 82 ? 16.451 5.963 2.215 1.00 62.28 82 PRO A N 1
ATOM 665 C CA . PRO A 1 82 ? 16.801 5.166 1.045 1.00 62.28 82 PRO A CA 1
ATOM 666 C C . PRO A 1 82 ? 15.526 4.858 0.247 1.00 62.28 82 PRO A C 1
ATOM 668 O O . PRO A 1 82 ? 14.432 4.795 0.820 1.00 62.28 82 PRO A O 1
ATOM 671 N N . GLY A 1 83 ? 15.665 4.771 -1.076 1.00 71.75 83 GLY A N 1
ATOM 672 C CA . GLY A 1 83 ? 14.571 4.455 -1.989 1.00 71.75 83 GLY A CA 1
ATOM 673 C C . GLY A 1 83 ? 13.803 3.208 -1.553 1.00 71.75 83 GLY A C 1
ATOM 674 O O . GLY A 1 83 ? 14.301 2.396 -0.771 1.00 71.75 83 GLY A O 1
ATOM 675 N N . VAL A 1 84 ? 12.565 3.075 -2.030 1.00 82.19 84 VAL A N 1
ATOM 676 C CA . VAL A 1 84 ? 11.819 1.823 -1.866 1.00 82.19 84 VAL A CA 1
ATOM 677 C C . VAL A 1 84 ? 12.615 0.727 -2.572 1.00 82.19 84 VAL A C 1
ATOM 679 O O . VAL A 1 84 ? 12.811 0.797 -3.781 1.00 82.19 84 VAL A O 1
ATOM 682 N N . THR A 1 85 ? 13.092 -0.257 -1.814 1.00 85.56 85 THR A N 1
ATOM 683 C CA . THR A 1 85 ? 13.913 -1.352 -2.342 1.00 85.56 85 THR A CA 1
ATOM 684 C C . THR A 1 85 ? 13.054 -2.549 -2.742 1.00 85.56 85 THR A C 1
ATOM 686 O O . THR A 1 85 ? 11.930 -2.718 -2.266 1.00 85.56 85 THR A O 1
ATOM 689 N N . ASP A 1 86 ? 13.618 -3.475 -3.516 1.00 85.50 86 ASP A N 1
ATOM 690 C CA . ASP A 1 86 ? 12.965 -4.754 -3.834 1.00 85.50 86 ASP A CA 1
ATOM 691 C C . ASP A 1 86 ? 12.578 -5.553 -2.581 1.00 85.50 86 ASP A C 1
ATOM 693 O O . ASP A 1 86 ? 11.580 -6.276 -2.569 1.00 85.50 86 ASP A O 1
ATOM 697 N N . SER A 1 87 ? 13.338 -5.400 -1.492 1.00 88.75 87 SER A N 1
ATOM 698 C CA . SER A 1 87 ? 13.024 -6.050 -0.218 1.00 88.75 87 SER A CA 1
ATOM 699 C C . SER A 1 87 ? 11.756 -5.483 0.433 1.00 88.75 87 SER A C 1
ATOM 701 O O . SER A 1 87 ? 10.996 -6.232 1.052 1.00 88.75 87 SER A O 1
ATOM 703 N N . ASP A 1 88 ? 11.485 -4.190 0.242 1.00 89.19 88 ASP A N 1
ATOM 704 C CA . ASP A 1 88 ? 10.245 -3.544 0.674 1.00 89.19 88 ASP A CA 1
ATOM 705 C C . ASP A 1 88 ? 9.072 -4.029 -0.180 1.00 89.19 88 ASP A C 1
ATOM 707 O O . ASP A 1 88 ? 8.043 -4.443 0.356 1.00 89.19 88 ASP A O 1
ATOM 711 N N . LEU A 1 89 ? 9.249 -4.061 -1.506 1.00 90.19 89 LEU A N 1
ATOM 712 C CA . LEU A 1 89 ? 8.235 -4.541 -2.447 1.00 90.19 89 LEU A CA 1
ATOM 713 C C . LEU A 1 89 ? 7.869 -6.012 -2.203 1.00 90.19 89 LEU A C 1
ATOM 715 O O . LEU A 1 89 ? 6.689 -6.363 -2.244 1.00 90.19 89 LEU A O 1
ATOM 719 N N . ALA A 1 90 ? 8.844 -6.860 -1.867 1.00 92.12 90 ALA A N 1
ATOM 720 C CA . ALA A 1 90 ? 8.604 -8.257 -1.507 1.00 92.12 90 ALA A CA 1
ATOM 721 C C . ALA A 1 90 ? 7.733 -8.388 -0.246 1.00 92.12 90 ALA A C 1
ATOM 723 O O . ALA A 1 90 ? 6.802 -9.197 -0.206 1.00 92.12 90 ALA A O 1
ATOM 724 N N . VAL A 1 91 ? 7.994 -7.566 0.777 1.00 93.44 91 VAL A N 1
ATOM 725 C CA . VAL A 1 91 ? 7.154 -7.509 1.982 1.00 93.44 91 VAL A CA 1
ATOM 726 C C . VAL A 1 91 ? 5.755 -7.014 1.641 1.00 93.44 91 VAL A C 1
ATOM 728 O O . VAL A 1 91 ? 4.777 -7.569 2.143 1.00 93.44 91 VAL A O 1
ATOM 731 N N . ILE A 1 92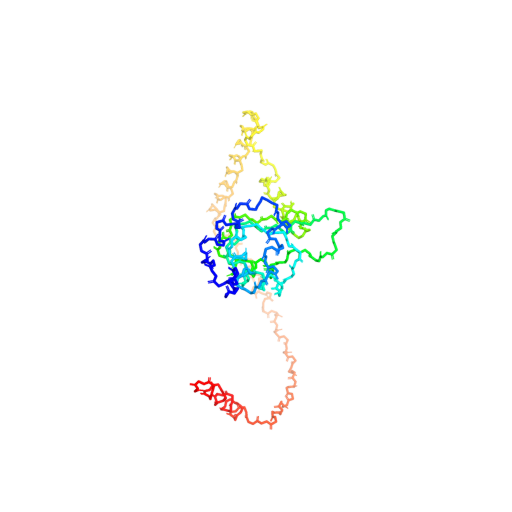 ? 5.645 -5.997 0.786 1.00 91.75 92 ILE A N 1
ATOM 732 C CA . ILE A 1 92 ? 4.356 -5.421 0.409 1.00 91.75 92 ILE A CA 1
ATOM 733 C C . ILE A 1 92 ? 3.500 -6.456 -0.319 1.00 91.75 92 ILE A C 1
ATOM 735 O O . ILE A 1 92 ? 2.345 -6.662 0.054 1.00 91.75 92 ILE A O 1
ATOM 739 N N . ALA A 1 93 ? 4.091 -7.157 -1.288 1.00 91.25 93 ALA A N 1
ATOM 740 C CA . ALA A 1 93 ? 3.431 -8.210 -2.049 1.00 91.25 93 ALA A CA 1
ATOM 741 C C . ALA A 1 93 ? 2.963 -9.375 -1.160 1.00 91.25 93 ALA A C 1
ATOM 743 O O . ALA A 1 93 ? 1.885 -9.927 -1.376 1.00 91.25 93 ALA A O 1
ATOM 744 N N . ALA A 1 94 ? 3.744 -9.742 -0.139 1.00 93.06 94 ALA A N 1
ATOM 745 C CA . ALA A 1 94 ? 3.384 -10.816 0.784 1.00 93.06 94 ALA A CA 1
ATOM 746 C C . ALA A 1 94 ? 2.333 -10.395 1.831 1.00 93.06 94 ALA A C 1
ATOM 748 O O . ALA A 1 94 ? 1.472 -11.197 2.211 1.00 93.06 94 ALA A O 1
ATOM 749 N N . GLY A 1 95 ? 2.427 -9.158 2.327 1.00 91.25 95 GLY A N 1
ATOM 750 C CA . GLY A 1 95 ? 1.672 -8.668 3.479 1.00 91.25 95 GLY A CA 1
ATOM 751 C C . GLY A 1 95 ? 0.334 -8.016 3.132 1.00 91.25 95 GLY A C 1
ATOM 752 O O . GLY A 1 95 ? -0.676 -8.311 3.771 1.00 91.25 95 GLY A O 1
ATOM 753 N N . PHE A 1 96 ? 0.284 -7.158 2.111 1.00 92.25 96 PHE A N 1
ATOM 754 C CA . PHE A 1 96 ? -0.919 -6.384 1.780 1.00 92.25 96 PHE A CA 1
ATOM 755 C C . PHE A 1 96 ? -1.757 -7.079 0.703 1.00 92.25 96 PHE A C 1
ATOM 757 O O . PHE A 1 96 ? -1.816 -6.665 -0.451 1.00 92.25 96 PHE A O 1
ATOM 764 N N . ARG A 1 97 ? -2.456 -8.147 1.096 1.00 89.88 97 ARG A N 1
ATOM 765 C CA . ARG A 1 97 ? -3.214 -9.016 0.171 1.00 89.88 97 ARG A CA 1
ATOM 766 C C . ARG A 1 97 ? -4.384 -8.338 -0.549 1.00 89.88 97 ARG A C 1
ATOM 768 O O . ARG A 1 97 ? -4.822 -8.831 -1.582 1.00 89.88 97 ARG A O 1
ATOM 775 N N . ALA A 1 98 ? -4.913 -7.252 0.010 1.00 91.25 98 ALA A N 1
ATOM 776 C CA . ALA A 1 98 ? -6.029 -6.492 -0.555 1.00 91.25 98 ALA A CA 1
ATOM 777 C C . ALA A 1 98 ? -5.580 -5.225 -1.309 1.00 91.25 98 ALA A C 1
ATOM 779 O O . ALA A 1 98 ? -6.429 -4.433 -1.731 1.00 91.25 98 ALA A O 1
ATOM 780 N N . LEU A 1 99 ? -4.266 -5.023 -1.472 1.00 93.06 99 LEU A N 1
ATOM 781 C CA . LEU A 1 99 ? -3.714 -3.827 -2.094 1.00 93.06 99 LEU A CA 1
ATOM 782 C C . LEU A 1 99 ? -4.100 -3.753 -3.574 1.00 93.06 99 LEU A C 1
ATOM 784 O O . LEU A 1 99 ? -3.947 -4.714 -4.323 1.00 93.06 99 LEU A O 1
ATOM 788 N N . ARG A 1 100 ? -4.597 -2.589 -3.994 1.00 93.88 100 ARG A N 1
ATOM 789 C CA . ARG A 1 100 ? -4.997 -2.292 -5.378 1.00 93.88 100 ARG A CA 1
ATOM 790 C C . ARG A 1 100 ? -4.228 -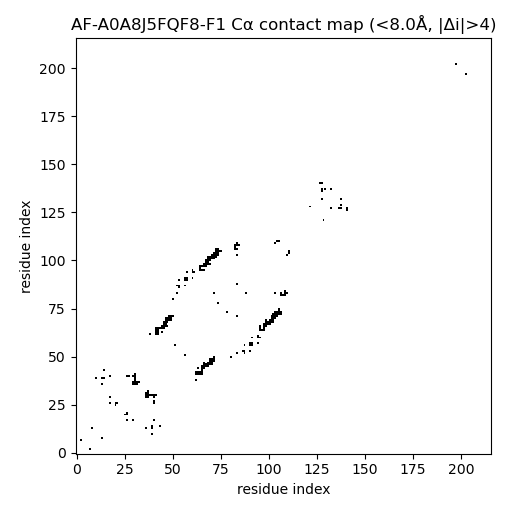1.121 -5.969 1.00 93.88 100 ARG A C 1
ATOM 792 O O . ARG A 1 100 ? -4.054 -1.072 -7.180 1.00 93.88 100 ARG A O 1
ATOM 799 N N . VAL A 1 101 ? -3.805 -0.179 -5.130 1.00 94.19 101 VAL A N 1
ATOM 800 C CA . VAL A 1 101 ? -3.063 1.011 -5.546 1.00 94.19 101 VAL A CA 1
ATOM 801 C C . VAL A 1 101 ? -1.804 1.114 -4.700 1.00 94.19 101 VAL A C 1
ATOM 803 O O . VAL A 1 101 ? -1.883 1.123 -3.472 1.00 94.19 101 VAL A O 1
ATOM 806 N N . LEU A 1 102 ? -0.656 1.190 -5.365 1.00 91.81 102 LEU A N 1
ATOM 807 C CA . LEU A 1 102 ? 0.639 1.442 -4.749 1.00 91.81 102 LEU A CA 1
ATOM 808 C C . LEU A 1 102 ? 1.226 2.700 -5.388 1.00 91.81 102 LEU A C 1
ATOM 810 O O . LEU A 1 102 ? 1.490 2.704 -6.589 1.00 91.81 102 LEU A O 1
ATOM 814 N N . ASP A 1 103 ? 1.392 3.760 -4.602 1.00 89.19 103 ASP A N 1
ATOM 815 C CA . ASP A 1 103 ? 2.005 5.007 -5.062 1.00 89.19 103 ASP A CA 1
ATOM 816 C C . ASP A 1 103 ? 3.492 5.026 -4.687 1.00 89.19 103 ASP A C 1
ATOM 818 O O . ASP A 1 103 ? 3.847 4.994 -3.505 1.00 89.19 103 ASP A O 1
ATOM 822 N N . LEU A 1 104 ? 4.350 5.041 -5.710 1.00 86.56 104 LEU A N 1
ATOM 823 C CA . LEU A 1 104 ? 5.813 5.055 -5.606 1.00 86.56 104 LEU A CA 1
ATOM 824 C C . LEU A 1 104 ? 6.422 6.338 -6.192 1.00 86.56 104 LEU A C 1
ATOM 826 O O . LEU A 1 104 ? 7.606 6.354 -6.520 1.00 86.56 104 LEU A O 1
ATOM 830 N N . GLN A 1 105 ? 5.646 7.414 -6.348 1.00 82.12 105 GLN A N 1
ATOM 831 C CA . GLN A 1 105 ? 6.155 8.658 -6.933 1.00 82.12 105 GLN A CA 1
ATOM 832 C C . GLN A 1 105 ? 7.402 9.188 -6.210 1.00 82.12 105 GLN A C 1
ATOM 834 O O . GLN A 1 105 ? 7.484 9.172 -4.975 1.00 82.12 105 GLN A O 1
ATOM 839 N N . ASN A 1 106 ? 8.348 9.725 -6.987 1.00 76.62 106 ASN A N 1
ATOM 840 C CA . ASN A 1 106 ? 9.620 10.281 -6.516 1.00 76.62 106 ASN A CA 1
ATOM 841 C C . ASN A 1 106 ? 10.532 9.259 -5.806 1.00 76.62 106 ASN A C 1
ATOM 843 O O . ASN A 1 106 ? 11.393 9.642 -5.004 1.00 76.62 106 ASN A O 1
ATOM 847 N N . CYS A 1 107 ? 10.327 7.958 -6.021 1.00 78.19 107 CYS A N 1
ATOM 848 C CA . CYS A 1 107 ? 11.251 6.942 -5.532 1.00 78.19 107 CYS A CA 1
ATOM 849 C C . CYS A 1 107 ? 12.435 6.859 -6.494 1.00 78.19 107 CYS A C 1
ATOM 851 O O . CYS A 1 107 ? 12.292 6.295 -7.569 1.00 78.19 107 CYS A O 1
ATOM 853 N N . LYS A 1 108 ? 13.606 7.372 -6.086 1.00 71.94 108 LYS A N 1
ATOM 854 C CA . LYS A 1 108 ? 14.817 7.468 -6.930 1.00 71.94 108 LYS A CA 1
ATOM 855 C C . LYS A 1 108 ? 15.099 6.221 -7.773 1.00 71.94 108 LYS A C 1
ATOM 857 O O . LYS A 1 108 ? 15.269 6.350 -8.976 1.00 71.94 108 LYS A O 1
ATOM 862 N N . ASP A 1 109 ? 15.095 5.044 -7.151 1.00 71.38 109 ASP A N 1
ATOM 863 C CA . ASP A 1 109 ? 15.415 3.785 -7.836 1.00 71.38 109 ASP A CA 1
ATOM 864 C C . ASP A 1 109 ? 14.338 3.396 -8.869 1.00 71.38 109 ASP A C 1
ATOM 866 O O . ASP A 1 109 ? 14.645 2.845 -9.924 1.00 71.38 109 ASP A O 1
ATOM 870 N N . TYR A 1 110 ? 13.069 3.720 -8.595 1.00 71.06 110 TYR A N 1
ATOM 871 C CA . TYR A 1 110 ? 11.949 3.454 -9.500 1.00 71.06 110 TYR A CA 1
ATOM 872 C C . TYR A 1 110 ? 11.863 4.487 -10.629 1.00 71.06 110 TYR A C 1
ATOM 874 O O . TYR A 1 110 ? 11.610 4.114 -11.770 1.00 71.06 110 TYR A O 1
ATOM 882 N N . ASP A 1 111 ? 12.121 5.764 -10.342 1.00 69.69 111 ASP A N 1
ATOM 883 C CA . ASP A 1 111 ? 12.160 6.824 -11.352 1.00 69.69 111 ASP A CA 1
ATOM 884 C C . ASP A 1 111 ? 13.345 6.631 -12.309 1.00 69.69 111 ASP A C 1
ATOM 886 O O . ASP A 1 111 ? 13.196 6.820 -13.512 1.00 69.69 111 ASP A O 1
ATOM 890 N N . GLU A 1 112 ? 14.507 6.202 -11.803 1.00 70.75 112 GLU A N 1
ATOM 891 C CA . GLU A 1 112 ? 15.663 5.847 -12.633 1.00 70.75 112 GLU A CA 1
ATOM 892 C C . GLU A 1 112 ? 15.370 4.609 -13.492 1.00 70.75 112 GLU A C 1
ATOM 894 O O . GLU A 1 112 ? 15.651 4.602 -14.690 1.00 70.75 112 GLU A O 1
ATOM 899 N N . ALA A 1 113 ? 14.740 3.575 -12.923 1.00 69.50 113 ALA A N 1
ATOM 900 C CA . ALA A 1 113 ? 14.300 2.412 -13.691 1.00 69.50 113 ALA A CA 1
ATOM 901 C C . ALA A 1 113 ? 13.275 2.785 -14.776 1.00 69.50 113 ALA A C 1
ATOM 903 O O . ALA A 1 113 ? 13.384 2.309 -15.906 1.00 69.50 113 ALA A O 1
ATOM 904 N N . LEU A 1 114 ? 12.309 3.655 -14.467 1.00 69.44 114 LEU A N 1
ATOM 905 C CA . LEU A 1 114 ? 11.341 4.168 -15.435 1.00 69.44 114 LEU A CA 1
ATOM 906 C C . LEU A 1 114 ? 12.011 4.999 -16.529 1.00 69.44 114 LEU A C 1
ATOM 908 O O . LEU A 1 114 ? 11.716 4.768 -17.696 1.00 69.44 114 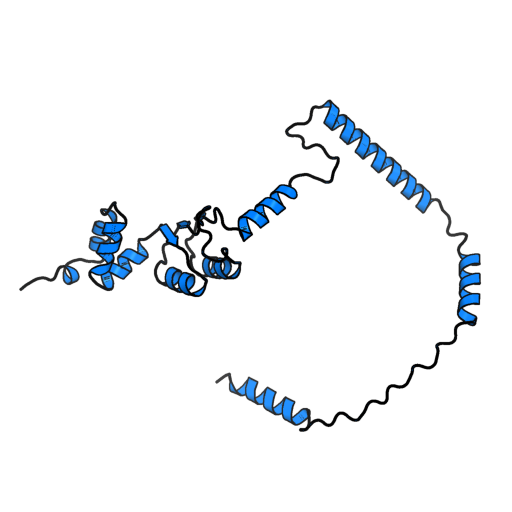LEU A O 1
ATOM 912 N N . ALA A 1 115 ? 12.940 5.895 -16.188 1.00 68.50 115 ALA A N 1
ATOM 913 C CA . ALA A 1 115 ? 13.693 6.681 -17.166 1.00 68.50 115 ALA A CA 1
ATOM 914 C C . ALA A 1 115 ? 14.496 5.779 -18.121 1.00 68.50 115 ALA A C 1
ATOM 916 O O . ALA A 1 115 ? 14.473 5.979 -19.334 1.00 68.50 115 ALA A O 1
ATOM 917 N N . ASN A 1 116 ? 15.121 4.722 -17.593 1.00 64.06 116 ASN A N 1
ATOM 918 C CA . ASN A 1 116 ? 15.821 3.718 -18.396 1.00 64.06 116 ASN A CA 1
ATOM 919 C C . ASN A 1 116 ? 14.867 2.903 -19.294 1.00 64.06 116 ASN A C 1
ATOM 921 O O . ASN A 1 116 ? 15.251 2.484 -20.383 1.00 64.06 116 ASN A O 1
ATOM 925 N N . ILE A 1 117 ? 13.620 2.660 -18.871 1.00 62.84 117 ILE A N 1
ATOM 926 C CA . ILE A 1 117 ? 12.602 1.978 -19.692 1.00 62.84 117 ILE A CA 1
ATOM 927 C C . ILE A 1 117 ? 12.019 2.919 -20.753 1.00 62.84 117 ILE A C 1
ATOM 929 O O . ILE A 1 117 ? 11.770 2.486 -21.879 1.00 62.84 117 ILE A O 1
ATOM 933 N N . GLU A 1 118 ? 11.823 4.197 -20.435 1.00 56.31 118 GLU A N 1
ATOM 934 C CA . GLU A 1 118 ? 11.412 5.212 -21.408 1.00 56.31 118 GLU A CA 1
ATOM 935 C C . GLU A 1 118 ? 12.477 5.399 -22.500 1.00 56.31 118 GLU A C 1
ATOM 937 O O . GLU A 1 118 ? 12.117 5.533 -23.670 1.00 56.31 118 GLU A O 1
ATOM 942 N N . GLU A 1 119 ? 13.769 5.262 -22.175 1.00 53.84 119 GLU A N 1
ATOM 943 C CA . GLU A 1 119 ? 14.844 5.171 -23.179 1.00 53.84 119 GLU A CA 1
ATOM 944 C C . GLU A 1 119 ? 14.762 3.908 -24.059 1.00 53.84 119 GLU A C 1
ATOM 946 O O . GLU A 1 119 ? 15.224 3.920 -25.202 1.00 53.84 119 GLU A O 1
ATOM 951 N N . ILE A 1 120 ? 14.127 2.828 -23.589 1.00 49.59 120 ILE A N 1
ATOM 952 C CA . ILE A 1 120 ? 13.898 1.600 -24.374 1.00 49.59 120 ILE A CA 1
ATOM 953 C C . ILE A 1 120 ? 12.634 1.721 -25.257 1.00 49.59 120 ILE A C 1
ATOM 955 O O . ILE A 1 120 ? 12.411 0.898 -26.151 1.00 49.59 120 ILE A O 1
ATOM 959 N N . SER A 1 121 ? 11.845 2.795 -25.124 1.00 50.12 121 SER A N 1
ATOM 960 C CA . SER A 1 121 ? 10.785 3.137 -26.079 1.00 50.12 121 SER A CA 1
ATOM 961 C C . SER A 1 121 ? 11.308 3.972 -27.258 1.00 50.12 121 SER A C 1
ATOM 963 O O . SER A 1 121 ? 10.889 5.110 -27.466 1.00 50.12 121 SER A O 1
ATOM 965 N N . SER A 1 122 ? 12.143 3.368 -28.105 1.00 48.06 122 SER A N 1
ATOM 966 C CA . SER A 1 122 ? 11.997 3.462 -29.567 1.00 48.06 122 SER A CA 1
ATOM 967 C C . SER A 1 122 ? 12.933 2.455 -30.247 1.00 48.06 122 SER A C 1
ATOM 969 O O . SER A 1 122 ? 14.071 2.285 -29.806 1.00 48.06 122 SER A O 1
ATOM 971 N N . PRO A 1 123 ? 12.482 1.757 -31.305 1.00 51.53 123 PRO A N 1
ATOM 972 C CA . PRO A 1 123 ? 13.249 0.691 -31.929 1.00 51.53 123 PRO A CA 1
ATOM 973 C C . PRO A 1 123 ? 14.556 1.260 -32.480 1.00 51.53 123 PRO A C 1
ATOM 975 O O . PRO A 1 123 ? 14.576 2.393 -32.953 1.00 51.53 123 PRO A O 1
ATOM 978 N N . ALA A 1 124 ? 15.622 0.459 -32.390 1.00 56.12 124 ALA A N 1
ATOM 979 C CA . ALA A 1 124 ? 16.968 0.699 -32.911 1.00 56.12 124 ALA A CA 1
ATOM 980 C C . ALA A 1 124 ? 17.079 1.889 -33.883 1.00 56.12 124 ALA A C 1
ATOM 982 O O . ALA A 1 124 ? 16.410 1.893 -34.917 1.00 56.12 124 ALA A O 1
ATOM 983 N N . ILE A 1 125 ? 17.947 2.855 -33.548 1.00 50.09 125 ILE A N 1
ATOM 984 C CA . ILE A 1 125 ? 18.385 3.994 -34.378 1.00 50.09 125 ILE A CA 1
ATOM 985 C C . ILE A 1 125 ? 18.065 3.768 -35.869 1.00 50.09 125 ILE A C 1
ATOM 987 O O . ILE A 1 125 ? 18.733 2.980 -36.540 1.00 50.09 125 ILE A O 1
ATOM 991 N N . GLY A 1 126 ? 17.026 4.444 -36.379 1.00 55.12 126 GLY A N 1
ATOM 992 C CA . GLY A 1 126 ? 16.678 4.446 -37.808 1.00 55.12 126 GLY A CA 1
ATOM 993 C C . GLY A 1 126 ? 15.279 3.956 -38.201 1.00 55.12 126 GLY A C 1
ATOM 994 O O . GLY A 1 126 ? 14.937 4.075 -39.378 1.00 55.12 126 GLY A O 1
ATOM 995 N N . PHE A 1 127 ? 14.450 3.458 -37.279 1.00 58.88 127 PHE A N 1
ATOM 996 C CA . PHE A 1 127 ? 13.059 3.092 -37.584 1.00 58.88 127 PHE A CA 1
ATOM 997 C C . PHE A 1 127 ? 12.069 4.131 -37.043 1.00 58.88 127 PHE A C 1
ATOM 999 O O . PHE A 1 127 ? 12.079 4.467 -35.863 1.00 58.88 127 PHE A O 1
ATOM 1006 N N . ILE A 1 128 ? 11.211 4.650 -37.922 1.00 58.09 128 ILE A N 1
ATOM 1007 C CA . ILE A 1 128 ? 10.231 5.688 -37.599 1.00 58.09 128 ILE A CA 1
ATOM 1008 C C . ILE A 1 128 ? 8.981 5.015 -37.017 1.00 58.09 128 ILE A C 1
ATOM 1010 O O . ILE A 1 128 ? 8.491 4.015 -37.547 1.00 58.09 128 ILE A O 1
ATOM 1014 N N . VAL A 1 129 ? 8.456 5.564 -35.919 1.00 59.62 129 VAL A N 1
ATOM 1015 C CA . VAL A 1 129 ? 7.221 5.092 -35.279 1.00 59.62 129 VAL A CA 1
ATOM 1016 C C . VAL A 1 129 ? 6.005 5.720 -35.967 1.00 59.62 129 VAL A C 1
ATOM 1018 O O . VAL A 1 129 ? 5.950 6.926 -36.192 1.00 59.62 129 VAL A O 1
ATOM 1021 N N . ALA A 1 130 ? 4.995 4.898 -36.267 1.00 57.84 130 ALA A N 1
ATOM 1022 C CA . ALA A 1 130 ? 3.821 5.257 -37.072 1.00 57.84 130 ALA A CA 1
ATOM 1023 C C . ALA A 1 130 ? 2.931 6.385 -36.507 1.00 57.84 130 ALA A C 1
ATOM 1025 O O . ALA A 1 130 ? 2.029 6.838 -37.205 1.00 57.84 130 ALA A O 1
ATOM 1026 N N . LYS A 1 131 ? 3.151 6.833 -35.264 1.00 57.84 131 LYS A N 1
ATOM 1027 C CA . LYS A 1 131 ? 2.342 7.890 -34.638 1.00 57.84 131 LYS A CA 1
ATOM 1028 C C . LYS A 1 131 ? 2.632 9.289 -35.197 1.00 57.84 131 LYS A C 1
ATOM 1030 O O . LYS A 1 131 ? 1.701 10.082 -35.254 1.00 57.84 131 LYS A O 1
ATOM 1035 N N . ASP A 1 132 ? 3.849 9.534 -35.696 1.00 56.94 132 ASP A N 1
ATOM 1036 C CA . ASP A 1 132 ? 4.283 10.850 -36.208 1.00 56.94 132 ASP A CA 1
ATOM 1037 C C . ASP A 1 132 ? 4.815 10.804 -37.659 1.00 56.94 132 ASP A C 1
ATOM 1039 O O . ASP A 1 132 ? 5.330 11.791 -38.184 1.00 56.94 132 ASP A O 1
ATOM 1043 N N . ALA A 1 133 ? 4.716 9.650 -38.328 1.00 60.22 133 ALA A N 1
ATOM 1044 C CA . ALA A 1 133 ? 5.318 9.417 -39.639 1.00 60.22 133 ALA A CA 1
ATOM 1045 C C . ALA A 1 133 ? 4.378 9.800 -40.789 1.00 60.22 133 ALA A C 1
ATOM 1047 O O . ALA A 1 133 ? 3.236 9.342 -40.848 1.00 60.22 133 ALA A O 1
ATOM 1048 N N . THR A 1 134 ? 4.867 10.557 -41.776 1.00 70.00 134 THR A N 1
ATOM 1049 C CA . THR A 1 134 ? 4.108 10.725 -43.022 1.00 70.00 134 THR A CA 1
ATOM 1050 C C . THR A 1 134 ? 4.152 9.430 -43.842 1.00 70.00 134 THR A C 1
ATOM 1052 O O . THR A 1 134 ? 5.123 8.674 -43.779 1.00 70.00 134 THR A O 1
ATOM 1055 N N . ASN A 1 135 ? 3.144 9.178 -44.689 1.00 71.94 135 ASN A N 1
ATOM 1056 C CA . ASN A 1 135 ? 3.134 8.007 -45.587 1.00 71.94 135 ASN A CA 1
ATOM 1057 C C . ASN A 1 135 ? 4.429 7.880 -46.417 1.00 71.94 135 ASN A C 1
ATOM 1059 O O . ASN A 1 135 ? 4.860 6.779 -46.754 1.00 71.94 135 ASN A O 1
ATOM 1063 N N . LYS A 1 136 ? 5.077 9.007 -46.731 1.00 71.19 136 LYS A N 1
ATOM 1064 C CA . LYS A 1 136 ? 6.348 9.054 -47.460 1.00 71.19 136 LYS A CA 1
ATOM 1065 C C . LYS A 1 136 ? 7.507 8.467 -46.650 1.00 71.19 136 LYS A C 1
ATOM 1067 O O . LYS A 1 136 ? 8.342 7.759 -47.212 1.00 71.19 136 LYS A O 1
ATOM 1072 N N . ASP A 1 137 ? 7.539 8.737 -45.353 1.00 68.44 137 ASP A N 1
ATOM 1073 C CA . ASP A 1 137 ? 8.589 8.279 -44.445 1.00 68.44 137 ASP A CA 1
ATOM 1074 C C . ASP A 1 137 ? 8.477 6.771 -44.196 1.00 68.44 137 ASP A C 1
ATOM 1076 O O . ASP A 1 137 ? 9.466 6.044 -44.308 1.00 68.44 137 ASP A O 1
ATOM 1080 N N . ILE A 1 138 ? 7.245 6.286 -44.012 1.00 71.19 138 ILE A N 1
ATOM 1081 C CA . ILE A 1 138 ? 6.926 4.855 -43.900 1.00 71.19 138 ILE A CA 1
ATOM 1082 C C . ILE A 1 138 ? 7.330 4.114 -45.182 1.00 71.19 138 ILE A C 1
ATOM 1084 O O . ILE A 1 138 ? 8.005 3.086 -45.132 1.00 71.19 138 ILE A O 1
ATOM 1088 N N . ASN A 1 139 ? 6.989 4.658 -46.355 1.00 69.75 139 ASN A N 1
ATOM 1089 C CA . ASN A 1 139 ? 7.362 4.055 -47.636 1.00 69.75 139 ASN A CA 1
ATOM 1090 C C . ASN A 1 139 ? 8.884 4.004 -47.834 1.00 69.75 139 ASN A C 1
ATOM 1092 O O . ASN A 1 139 ? 9.415 3.015 -48.341 1.00 69.75 139 ASN A O 1
ATOM 1096 N N . ARG A 1 140 ? 9.611 5.039 -47.403 1.00 73.50 140 ARG A N 1
ATOM 1097 C CA . ARG A 1 140 ? 11.079 5.071 -47.464 1.00 73.50 140 ARG A CA 1
ATOM 1098 C C . ARG A 1 140 ? 11.710 4.016 -46.552 1.00 73.50 140 ARG A C 1
ATOM 1100 O O . ARG A 1 140 ? 12.661 3.346 -46.963 1.00 73.50 140 ARG A O 1
ATOM 1107 N N . GLN A 1 141 ? 11.170 3.841 -45.350 1.00 80.50 141 GLN A N 1
ATOM 1108 C CA . GLN A 1 141 ? 11.589 2.798 -44.416 1.00 80.50 141 GLN A CA 1
ATOM 1109 C C . GLN A 1 141 ? 11.325 1.398 -44.985 1.00 80.50 141 GLN A C 1
ATOM 1111 O O . GLN A 1 141 ? 12.245 0.583 -45.037 1.00 80.50 141 GLN A O 1
ATOM 1116 N N . ASN A 1 142 ? 10.126 1.142 -45.512 1.00 80.50 142 ASN A N 1
ATOM 1117 C CA . ASN A 1 142 ? 9.775 -0.143 -46.125 1.00 80.50 142 ASN A CA 1
ATOM 1118 C C . ASN A 1 142 ? 10.690 -0.485 -47.307 1.00 80.50 142 ASN A C 1
ATOM 1120 O O . ASN A 1 142 ? 11.214 -1.595 -47.385 1.00 80.50 142 ASN A O 1
ATOM 1124 N N . ASN A 1 143 ? 10.978 0.486 -48.176 1.00 78.25 143 ASN A N 1
ATOM 1125 C CA . ASN A 1 143 ? 11.920 0.299 -49.280 1.00 78.25 143 ASN A CA 1
ATOM 1126 C C . ASN A 1 143 ? 13.342 -0.011 -48.789 1.00 78.25 143 ASN A C 1
ATOM 1128 O O . ASN A 1 143 ? 14.064 -0.785 -49.416 1.00 78.25 143 ASN A O 1
ATOM 1132 N N . THR A 1 144 ? 13.760 0.562 -47.660 1.00 81.44 144 THR A N 1
ATOM 1133 C CA . THR A 1 144 ? 15.076 0.284 -47.065 1.00 81.44 144 THR A CA 1
ATOM 1134 C C . THR A 1 144 ? 15.134 -1.142 -46.516 1.00 81.44 144 THR A C 1
ATOM 1136 O O . THR A 1 144 ? 16.089 -1.863 -46.796 1.00 81.44 144 THR A O 1
ATOM 1139 N N . ILE A 1 145 ? 14.084 -1.580 -45.815 1.00 84.81 145 ILE A N 1
ATOM 1140 C CA . ILE A 1 145 ? 13.951 -2.950 -45.299 1.00 84.81 145 ILE A CA 1
ATOM 1141 C C . ILE A 1 145 ? 13.989 -3.968 -46.445 1.00 84.81 145 ILE A C 1
ATOM 1143 O O . ILE A 1 145 ? 14.764 -4.920 -46.387 1.00 84.81 145 ILE A O 1
ATOM 1147 N N . ILE A 1 146 ? 13.219 -3.742 -47.515 1.00 87.56 146 ILE A N 1
ATOM 1148 C CA . ILE A 1 146 ? 13.191 -4.624 -48.692 1.00 87.56 146 ILE A CA 1
ATOM 1149 C C . ILE A 1 146 ? 14.589 -4.752 -49.314 1.00 87.56 146 ILE A C 1
ATOM 1151 O O . ILE A 1 146 ? 15.047 -5.862 -49.569 1.00 87.56 146 ILE A O 1
ATOM 1155 N N . ASN A 1 147 ? 15.309 -3.641 -49.498 1.00 82.94 147 ASN A N 1
ATOM 1156 C CA . ASN A 1 147 ? 16.667 -3.667 -50.055 1.00 82.94 147 ASN A CA 1
ATOM 1157 C C . ASN A 1 147 ? 17.666 -4.426 -49.170 1.00 82.94 147 ASN A C 1
ATOM 1159 O O . ASN A 1 147 ? 18.559 -5.104 -49.679 1.00 82.94 147 ASN A O 1
ATOM 1163 N N . LEU A 1 148 ? 17.542 -4.313 -47.846 1.00 85.44 148 LEU A N 1
ATOM 1164 C CA . LEU A 1 148 ? 18.386 -5.064 -46.917 1.00 85.44 148 LEU A CA 1
ATOM 1165 C C . LEU A 1 148 ? 18.083 -6.564 -46.973 1.00 85.44 148 LEU A C 1
ATOM 1167 O O . LEU A 1 148 ? 19.018 -7.362 -47.004 1.00 85.44 148 LEU A O 1
ATOM 1171 N N . LEU A 1 149 ? 16.806 -6.946 -47.050 1.00 84.88 149 LEU A N 1
ATOM 1172 C CA . LEU A 1 149 ? 16.399 -8.342 -47.216 1.00 84.88 149 LEU A CA 1
ATOM 1173 C C . LEU A 1 149 ? 16.917 -8.932 -48.532 1.00 84.88 149 LEU A C 1
ATOM 1175 O O . LEU A 1 149 ? 17.455 -10.035 -48.524 1.00 84.88 149 LEU A O 1
ATOM 1179 N N . LEU A 1 150 ? 16.841 -8.179 -49.633 1.00 85.50 150 LEU A N 1
ATOM 1180 C CA . LEU A 1 150 ? 17.404 -8.595 -50.920 1.00 85.50 150 LEU A CA 1
ATOM 1181 C C . LEU A 1 150 ? 18.918 -8.820 -50.829 1.00 85.50 150 LEU A C 1
ATOM 1183 O O . LEU A 1 150 ? 19.398 -9.872 -51.235 1.00 85.50 150 LEU A O 1
ATOM 1187 N N . LYS A 1 151 ? 19.665 -7.901 -50.204 1.00 89.25 151 LYS A N 1
ATOM 1188 C CA . LYS A 1 151 ? 21.116 -8.065 -49.991 1.00 89.25 151 LYS A CA 1
ATOM 1189 C C . LYS A 1 151 ? 21.468 -9.270 -49.123 1.00 89.25 151 LYS A C 1
ATOM 1191 O O . LYS A 1 151 ? 22.501 -9.903 -49.339 1.00 89.25 151 LYS A O 1
ATOM 1196 N N . ILE A 1 152 ? 20.659 -9.564 -48.106 1.00 88.25 152 ILE A N 1
ATOM 1197 C CA . ILE A 1 152 ? 20.847 -10.759 -47.275 1.00 88.25 152 ILE A CA 1
ATOM 1198 C C . ILE A 1 152 ? 20.601 -12.010 -48.115 1.00 88.25 152 ILE A C 1
ATOM 1200 O O . ILE A 1 152 ? 21.404 -12.936 -48.048 1.00 88.25 152 ILE A O 1
ATOM 1204 N N . ASN A 1 153 ? 19.550 -12.017 -48.935 1.00 84.81 153 ASN A N 1
ATOM 1205 C CA . ASN A 1 153 ? 19.237 -13.145 -49.801 1.00 84.81 153 ASN A CA 1
ATOM 1206 C C . ASN A 1 153 ? 20.337 -13.384 -50.846 1.00 84.81 153 ASN A C 1
ATOM 1208 O O . ASN A 1 153 ? 20.814 -14.501 -50.983 1.00 84.81 153 ASN A O 1
ATOM 1212 N N . GLU A 1 154 ? 20.853 -12.326 -51.475 1.00 87.44 154 GLU A N 1
ATOM 1213 C CA . GLU A 1 154 ? 22.007 -12.409 -52.380 1.00 87.44 154 GLU A CA 1
ATOM 1214 C C . GLU A 1 154 ? 23.260 -12.956 -51.681 1.00 87.44 154 GLU A C 1
ATOM 1216 O O . GLU A 1 154 ? 23.993 -13.765 -52.249 1.00 87.44 154 GLU A O 1
ATOM 1221 N N . LYS A 1 155 ? 23.525 -12.540 -50.435 1.00 87.38 155 LYS A N 1
ATOM 1222 C CA . LYS A 1 155 ? 24.633 -13.097 -49.644 1.00 87.38 155 LYS A CA 1
ATOM 1223 C C . LYS A 1 155 ? 24.411 -14.566 -49.291 1.00 87.38 155 LYS A C 1
ATOM 1225 O O . LYS A 1 155 ? 25.382 -15.318 -49.272 1.00 87.38 155 LYS A O 1
ATOM 1230 N N . LEU A 1 156 ? 23.177 -14.971 -49.001 1.00 85.62 156 LEU A N 1
ATOM 1231 C CA . LEU A 1 156 ? 22.830 -16.371 -48.760 1.00 85.62 156 LEU A CA 1
ATOM 1232 C C . LEU A 1 156 ? 23.051 -17.202 -50.023 1.00 85.62 156 LEU A C 1
ATOM 1234 O O . LEU A 1 156 ? 23.728 -18.223 -49.951 1.00 85.62 156 LEU A O 1
ATOM 1238 N N . ASP A 1 157 ? 22.605 -16.722 -51.181 1.00 84.56 157 ASP A N 1
ATOM 1239 C CA . ASP A 1 157 ? 22.833 -17.385 -52.465 1.00 84.56 157 ASP A CA 1
ATOM 1240 C C . ASP A 1 157 ? 24.329 -17.494 -52.783 1.00 84.56 157 ASP A C 1
ATOM 1242 O O . ASP A 1 157 ? 24.795 -18.545 -53.205 1.00 84.56 157 ASP A O 1
ATOM 1246 N N . GLN A 1 158 ? 25.129 -16.462 -52.496 1.00 80.19 158 GLN A N 1
ATOM 1247 C CA . GLN A 1 158 ? 26.590 -16.512 -52.649 1.00 80.19 158 GLN A CA 1
ATOM 1248 C C . GLN A 1 158 ? 27.271 -17.507 -51.697 1.00 80.19 158 GLN A C 1
ATOM 1250 O O . GLN A 1 158 ? 28.316 -18.064 -52.039 1.00 80.19 158 GLN A O 1
ATOM 1255 N N . LEU A 1 159 ? 26.723 -17.717 -50.498 1.00 75.75 159 LEU A N 1
ATOM 1256 C CA . LEU A 1 159 ? 27.227 -18.713 -49.551 1.00 75.75 159 LEU A CA 1
ATOM 1257 C C . LEU A 1 159 ? 26.825 -20.134 -49.958 1.00 75.75 159 LEU A C 1
ATOM 1259 O O . LEU A 1 159 ? 27.623 -21.051 -49.789 1.00 75.75 159 LEU A O 1
ATOM 1263 N N . LEU A 1 160 ? 25.632 -20.305 -50.527 1.00 73.19 160 LEU A N 1
ATOM 1264 C CA . LEU A 1 160 ? 25.129 -21.590 -51.013 1.00 73.19 160 LEU A CA 1
ATOM 1265 C C . LEU A 1 160 ? 25.719 -21.979 -52.381 1.00 73.19 160 LEU A C 1
ATOM 1267 O O . LEU A 1 160 ? 25.888 -23.163 -52.658 1.00 73.19 160 LEU A O 1
ATOM 1271 N N . ALA A 1 161 ? 26.077 -21.002 -53.219 1.00 69.25 161 ALA A N 1
ATOM 1272 C CA . ALA A 1 161 ? 26.657 -21.207 -54.548 1.00 69.25 161 ALA A CA 1
ATOM 1273 C C . ALA A 1 161 ? 28.183 -21.397 -54.545 1.00 69.25 161 ALA A C 1
ATOM 1275 O O . ALA A 1 161 ? 28.758 -21.703 -55.590 1.00 69.25 161 ALA A O 1
ATOM 1276 N N . LYS A 1 162 ? 28.866 -21.231 -53.403 1.00 57.97 162 LYS A N 1
ATOM 1277 C CA . LYS A 1 162 ? 30.279 -21.608 -53.273 1.00 57.97 162 LYS A CA 1
ATOM 1278 C C . LYS A 1 162 ? 30.380 -23.128 -53.081 1.00 57.97 162 LYS A C 1
ATOM 1280 O O . LYS A 1 162 ? 30.039 -23.608 -52.000 1.00 57.97 162 LYS A O 1
ATOM 1285 N N . PRO A 1 163 ? 30.873 -23.906 -54.066 1.00 50.94 163 PRO A N 1
ATOM 1286 C CA . PRO A 1 163 ? 31.234 -25.294 -53.808 1.00 50.94 163 PRO A CA 1
ATOM 1287 C C . PRO A 1 163 ? 32.334 -25.336 -52.739 1.00 50.94 163 PRO A C 1
ATOM 1289 O O . PRO A 1 163 ? 33.207 -24.467 -52.701 1.00 50.94 163 PRO A O 1
ATOM 1292 N N . VAL A 1 164 ? 32.302 -26.356 -51.879 1.00 56.44 164 VAL A N 1
ATOM 1293 C CA . VAL A 1 164 ? 33.336 -26.669 -50.876 1.00 56.44 164 VAL A CA 1
ATOM 1294 C C . VAL A 1 164 ? 34.647 -27.029 -51.586 1.00 56.44 164 VAL A C 1
ATOM 1296 O O . VAL A 1 164 ? 35.020 -28.190 -51.699 1.00 56.44 164 VAL A O 1
ATOM 1299 N N . SER A 1 165 ? 35.347 -26.034 -52.118 1.00 53.12 165 SER A N 1
ATOM 1300 C CA . SER A 1 165 ? 36.619 -26.228 -52.801 1.00 53.12 165 SER A CA 1
ATOM 1301 C C . SER A 1 165 ? 37.504 -25.005 -52.631 1.00 53.12 165 SER A C 1
ATOM 1303 O O . SER A 1 165 ? 37.562 -24.163 -53.519 1.00 53.12 165 SER A O 1
ATOM 1305 N N . SER A 1 166 ? 38.177 -24.941 -51.477 1.00 49.22 166 SER A N 1
ATOM 1306 C CA . SER A 1 166 ? 39.590 -24.533 -51.337 1.00 49.22 166 SER A CA 1
ATOM 1307 C C . SER A 1 166 ? 39.979 -24.334 -49.863 1.00 49.22 166 SER A C 1
ATOM 1309 O O . SER A 1 166 ? 40.521 -23.299 -49.494 1.00 49.22 166 SER A O 1
ATOM 1311 N N . ASN A 1 167 ? 39.716 -25.332 -49.012 1.00 56.41 167 ASN A N 1
ATOM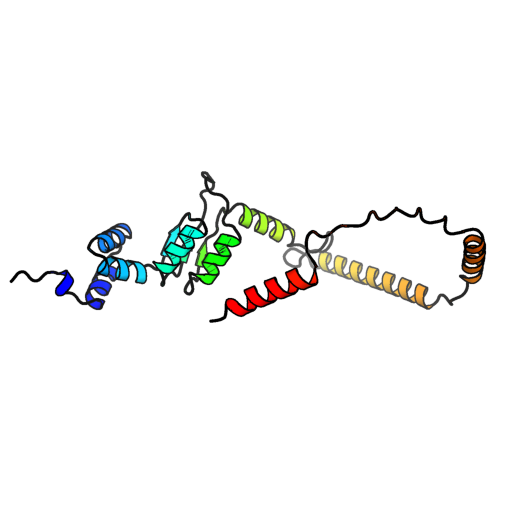 1312 C CA . ASN A 1 167 ? 40.360 -25.419 -47.692 1.00 56.41 167 ASN A CA 1
ATOM 1313 C C . ASN A 1 167 ? 41.516 -26.434 -47.677 1.00 56.41 167 ASN A C 1
ATOM 1315 O O . ASN A 1 167 ? 42.206 -26.536 -46.673 1.00 56.41 167 ASN A O 1
ATOM 1319 N N . SER A 1 168 ? 41.774 -27.184 -48.756 1.00 59.12 168 SER A N 1
ATOM 1320 C CA . SER A 1 168 ? 42.817 -28.224 -48.759 1.00 59.12 168 SER A CA 1
ATOM 1321 C C . SER A 1 168 ? 44.231 -27.660 -48.584 1.00 59.12 168 SER A C 1
ATOM 1323 O O . SER A 1 168 ? 45.015 -28.227 -47.830 1.00 59.12 168 SER A O 1
ATOM 1325 N N . GLU A 1 169 ? 44.546 -26.520 -49.203 1.00 59.62 169 GLU A N 1
ATOM 1326 C CA . GLU A 1 169 ? 45.857 -25.866 -49.054 1.00 59.62 169 GLU A CA 1
ATOM 1327 C C . GLU A 1 169 ? 46.057 -25.257 -47.658 1.00 59.62 169 GLU A C 1
ATOM 1329 O O . GLU A 1 169 ? 47.134 -25.383 -47.079 1.00 59.62 169 GLU A O 1
ATOM 1334 N N . GLN A 1 170 ? 45.005 -24.675 -47.075 1.00 60.22 170 GLN A N 1
ATOM 1335 C CA . GLN A 1 170 ? 45.035 -24.112 -45.718 1.00 60.22 170 GLN A CA 1
ATOM 1336 C C . GLN A 1 170 ? 45.077 -25.208 -44.643 1.00 60.22 170 GLN A C 1
ATOM 1338 O O . GLN A 1 170 ? 45.764 -25.074 -43.634 1.00 60.22 170 GLN A O 1
ATOM 1343 N N . VAL A 1 171 ? 44.385 -26.328 -44.863 1.00 68.12 171 VAL A N 1
ATOM 1344 C CA . VAL A 1 171 ? 44.422 -27.496 -43.970 1.00 68.12 171 VAL A CA 1
ATOM 1345 C C . VAL A 1 171 ? 45.782 -28.192 -44.052 1.00 68.12 171 VAL A C 1
ATOM 1347 O O . VAL A 1 171 ? 46.319 -28.593 -43.021 1.00 68.12 171 VAL A O 1
ATOM 1350 N N . ALA A 1 172 ? 46.391 -28.267 -45.239 1.00 71.06 172 ALA A N 1
ATOM 1351 C CA . ALA A 1 172 ? 47.742 -28.799 -45.406 1.00 71.06 172 ALA A CA 1
ATOM 1352 C C . ALA A 1 172 ? 48.807 -27.904 -44.748 1.00 71.06 172 ALA A C 1
ATOM 1354 O O . ALA A 1 172 ? 49.727 -28.418 -44.109 1.00 71.06 172 ALA A O 1
ATOM 1355 N N . SER A 1 173 ? 48.677 -26.573 -44.838 1.00 70.81 173 SER A N 1
ATOM 1356 C CA . SER A 1 173 ? 49.592 -25.656 -44.146 1.00 70.81 173 SER A CA 1
ATOM 1357 C C . SER A 1 173 ? 49.428 -25.715 -42.625 1.00 70.81 173 SER A C 1
ATOM 1359 O O . SER A 1 173 ? 50.427 -25.699 -41.908 1.00 70.81 173 SER A O 1
ATOM 1361 N N . LEU A 1 174 ? 48.191 -25.848 -42.128 1.00 70.00 174 LEU A N 1
ATOM 1362 C CA . LEU A 1 174 ? 47.906 -26.013 -40.700 1.00 70.00 174 LEU A CA 1
ATOM 1363 C C . LEU A 1 174 ? 48.466 -27.331 -40.155 1.00 70.00 174 LEU A C 1
ATOM 1365 O O . LEU A 1 174 ? 49.092 -27.322 -39.099 1.00 70.00 174 LEU A O 1
ATOM 1369 N N . ALA A 1 175 ? 48.324 -28.441 -40.885 1.00 74.31 175 ALA A N 1
ATOM 1370 C CA . ALA A 1 175 ? 48.903 -29.730 -40.498 1.00 74.31 175 ALA A CA 1
ATOM 1371 C C . ALA A 1 175 ? 50.436 -29.651 -40.361 1.00 74.31 175 ALA A C 1
ATOM 1373 O O . ALA A 1 175 ? 50.999 -30.123 -39.375 1.00 74.31 175 ALA A O 1
ATOM 1374 N N . LYS A 1 176 ? 51.100 -28.951 -41.290 1.00 76.81 176 LYS A N 1
ATOM 1375 C CA . LYS A 1 176 ? 52.553 -28.723 -41.258 1.00 76.81 176 LYS A CA 1
ATOM 1376 C C . LYS A 1 176 ? 52.996 -27.800 -40.113 1.00 76.81 176 LYS A C 1
ATOM 1378 O O . LYS A 1 176 ? 54.098 -27.948 -39.596 1.00 76.81 176 LYS A O 1
ATOM 1383 N N . GLN A 1 177 ? 52.146 -26.854 -39.698 1.00 73.88 177 GLN A N 1
ATOM 1384 C CA . GLN A 1 177 ? 52.384 -26.019 -38.511 1.00 73.88 177 GLN A CA 1
ATOM 1385 C C . GLN A 1 177 ? 52.144 -26.776 -37.195 1.00 73.88 177 GLN A C 1
ATOM 1387 O O . GLN A 1 177 ? 52.812 -26.488 -36.204 1.00 73.88 177 GLN A O 1
ATOM 1392 N N . LEU A 1 178 ? 51.232 -27.751 -37.181 1.00 68.12 178 LEU A N 1
ATOM 1393 C CA . LEU A 1 178 ? 50.953 -28.610 -36.025 1.00 68.12 178 LEU A CA 1
ATOM 1394 C C . LEU A 1 178 ? 52.079 -29.618 -35.744 1.00 68.12 178 LEU A C 1
ATOM 1396 O O . LEU A 1 178 ? 52.346 -29.898 -34.579 1.00 68.12 178 LEU A O 1
ATOM 1400 N N . GLU A 1 179 ? 52.792 -30.103 -36.767 1.00 74.69 179 GLU A N 1
ATOM 1401 C CA . GLU A 1 179 ? 53.942 -31.014 -36.596 1.00 74.69 179 GLU A CA 1
ATOM 1402 C C . GLU A 1 179 ? 55.133 -30.379 -35.848 1.00 74.69 179 GLU A C 1
ATOM 1404 O O . GLU A 1 179 ? 55.929 -31.090 -35.238 1.00 74.69 179 GLU A O 1
ATOM 1409 N N . GLY A 1 180 ? 55.251 -29.045 -35.848 1.00 67.06 180 GLY A N 1
ATOM 1410 C CA . GLY A 1 180 ? 56.323 -28.315 -35.156 1.00 67.06 180 GLY A CA 1
ATOM 1411 C C . GLY A 1 180 ? 56.027 -27.949 -33.695 1.00 67.06 180 GLY A C 1
ATOM 1412 O O . GLY A 1 180 ? 56.896 -27.399 -33.017 1.00 67.06 180 GLY A O 1
ATOM 1413 N N . LEU A 1 181 ? 54.815 -28.218 -33.198 1.00 60.06 181 LEU A N 1
ATOM 1414 C CA . LEU A 1 181 ? 54.380 -27.823 -31.858 1.00 60.06 181 LEU A CA 1
ATOM 1415 C C . LEU A 1 181 ? 54.427 -29.014 -30.897 1.00 60.06 181 LEU A C 1
ATOM 1417 O O . LEU A 1 181 ? 53.483 -29.791 -30.783 1.00 60.06 181 LEU A O 1
ATOM 1421 N N . THR A 1 182 ? 55.509 -29.131 -30.129 1.00 69.38 182 THR A N 1
ATOM 1422 C CA . THR A 1 182 ? 55.515 -29.990 -28.939 1.00 69.38 182 THR A CA 1
ATOM 1423 C C . THR A 1 182 ? 54.879 -29.246 -27.770 1.00 69.38 182 THR A C 1
ATOM 1425 O O . THR A 1 182 ? 55.298 -28.133 -27.447 1.00 69.38 182 THR A O 1
ATOM 1428 N N . LEU A 1 183 ? 53.915 -29.870 -27.089 1.00 63.25 183 LEU A N 1
ATOM 1429 C CA . LEU A 1 183 ? 53.443 -29.405 -25.784 1.00 63.25 183 LEU A CA 1
ATOM 1430 C C . LEU A 1 183 ? 54.642 -29.324 -24.828 1.00 63.25 183 LEU A C 1
ATOM 1432 O O . LEU A 1 183 ? 55.248 -30.341 -24.484 1.00 63.25 183 LEU A O 1
ATOM 1436 N N . GLY A 1 184 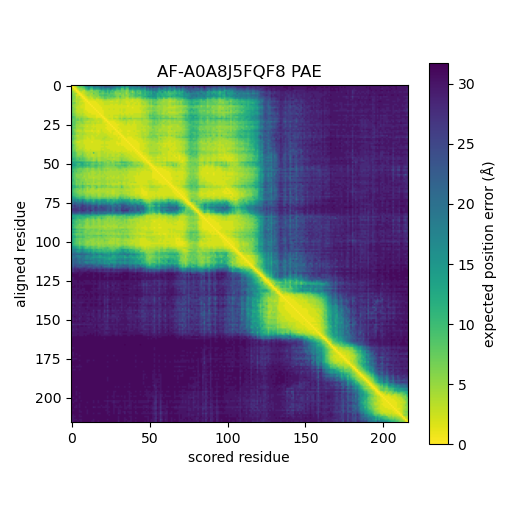? 55.009 -28.107 -24.420 1.00 60.47 184 GLY A N 1
ATOM 1437 C CA . GLY A 1 184 ? 56.012 -27.901 -23.382 1.00 60.47 184 GLY A CA 1
ATOM 1438 C C . GLY A 1 184 ? 55.598 -28.652 -22.117 1.00 60.47 184 GLY A C 1
ATOM 1439 O O . GLY A 1 184 ? 54.430 -28.606 -21.729 1.00 60.47 184 GLY A O 1
ATOM 1440 N 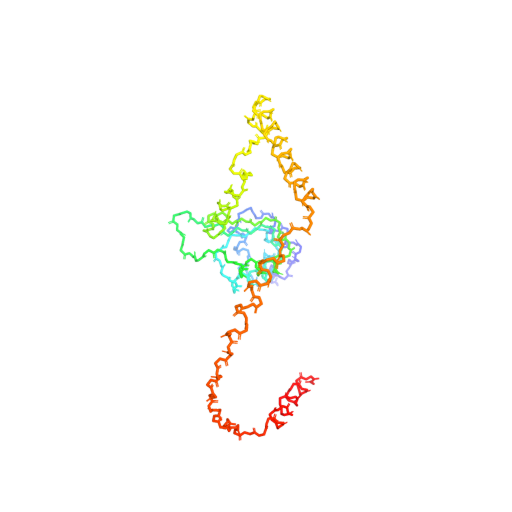N . LYS A 1 185 ? 56.542 -29.370 -21.493 1.00 61.34 185 LYS A N 1
ATOM 1441 C CA . LYS A 1 185 ? 56.293 -30.121 -20.254 1.00 61.34 185 LYS A CA 1
ATOM 1442 C C . LYS A 1 185 ? 55.592 -29.209 -19.247 1.00 61.34 185 LYS A C 1
ATOM 1444 O O . LYS A 1 185 ? 56.141 -28.180 -18.851 1.00 61.34 185 LYS A O 1
ATOM 1449 N N . VAL A 1 186 ? 54.382 -29.596 -18.851 1.00 59.56 186 VAL A N 1
ATOM 1450 C CA . VAL A 1 186 ? 53.641 -28.948 -17.770 1.00 59.56 186 VAL A CA 1
ATOM 1451 C C . VAL A 1 186 ? 54.553 -28.931 -16.545 1.00 59.56 186 VAL A C 1
ATOM 1453 O O . VAL A 1 186 ? 55.081 -29.971 -16.153 1.00 59.56 186 VAL A O 1
ATOM 1456 N N . LYS A 1 187 ? 54.785 -27.750 -15.961 1.00 55.28 187 LYS A N 1
ATOM 1457 C CA . LYS A 1 187 ? 55.485 -27.648 -14.677 1.00 55.28 187 LYS A CA 1
ATOM 1458 C C . LYS A 1 187 ? 54.666 -28.419 -13.646 1.00 55.28 187 LYS A C 1
ATOM 1460 O O . LYS A 1 187 ? 53.571 -27.987 -13.293 1.00 55.28 187 LYS A O 1
ATOM 1465 N N . GLU A 1 188 ? 55.188 -29.547 -13.172 1.00 53.91 188 GLU A N 1
ATOM 1466 C CA . GLU A 1 188 ? 54.610 -30.251 -12.033 1.00 53.91 188 GLU A CA 1
ATOM 1467 C C . GLU A 1 188 ? 54.663 -29.332 -10.810 1.00 53.91 188 GLU A C 1
ATOM 1469 O O . GLU A 1 188 ? 55.718 -29.084 -10.225 1.00 53.91 188 GLU A O 1
ATOM 1474 N N . VAL A 1 189 ? 53.509 -28.786 -10.434 1.00 59.84 189 VAL A N 1
ATOM 1475 C CA . VAL A 1 189 ? 53.337 -28.134 -9.140 1.00 59.84 189 VAL A CA 1
ATOM 1476 C C . VAL A 1 189 ? 53.305 -29.251 -8.102 1.00 59.84 189 VAL A C 1
ATOM 1478 O O . VAL A 1 189 ? 52.387 -30.074 -8.106 1.00 59.84 189 VAL A O 1
ATOM 1481 N N . LYS A 1 190 ? 54.316 -29.305 -7.227 1.00 53.28 190 LYS A N 1
ATOM 1482 C CA . LYS A 1 190 ? 54.331 -30.232 -6.092 1.00 53.28 190 LYS A CA 1
ATOM 1483 C C . LYS A 1 190 ? 53.111 -29.938 -5.218 1.00 53.28 190 LYS A C 1
ATOM 1485 O O . LYS A 1 190 ? 53.045 -28.896 -4.575 1.00 53.28 190 LYS A O 1
ATOM 1490 N N . LYS A 1 191 ? 52.135 -30.845 -5.226 1.00 52.84 191 LYS A N 1
ATOM 1491 C CA . LYS A 1 191 ? 51.014 -30.825 -4.286 1.00 52.84 191 LYS A CA 1
ATOM 1492 C C . LYS A 1 191 ? 51.558 -31.260 -2.933 1.00 52.84 191 LYS A C 1
ATOM 1494 O O . LYS A 1 191 ? 51.867 -32.435 -2.748 1.00 52.84 191 LYS A O 1
ATOM 1499 N N . GLU A 1 192 ? 51.727 -30.317 -2.017 1.00 53.97 192 GLU A N 1
ATOM 1500 C CA . GLU A 1 192 ? 51.992 -30.663 -0.625 1.00 53.97 192 GLU A CA 1
ATOM 1501 C C . GLU A 1 192 ? 50.786 -31.432 -0.055 1.00 53.97 192 GLU A C 1
ATOM 1503 O O . GLU A 1 192 ? 49.641 -31.130 -0.410 1.00 53.97 192 GLU A O 1
ATOM 1508 N N . PRO A 1 193 ? 51.014 -32.465 0.774 1.00 54.75 193 PRO A N 1
ATOM 1509 C CA . PRO A 1 193 ? 49.934 -33.254 1.345 1.00 54.75 193 PRO A CA 1
ATOM 1510 C C . PRO A 1 193 ? 49.050 -32.375 2.232 1.00 54.75 193 PRO A C 1
ATOM 1512 O O . PRO A 1 193 ? 49.494 -31.802 3.225 1.00 54.75 193 PRO A O 1
ATOM 1515 N N . PHE A 1 194 ? 47.777 -32.275 1.854 1.00 53.34 194 PHE A N 1
ATOM 1516 C CA . PHE A 1 194 ? 46.759 -31.575 2.624 1.00 53.34 194 PHE A CA 1
ATOM 1517 C C . PHE A 1 194 ? 46.342 -32.470 3.798 1.00 53.34 194 PHE A C 1
ATOM 1519 O O . PHE A 1 194 ? 45.650 -33.471 3.608 1.00 53.34 194 PHE A O 1
ATOM 1526 N N . TYR A 1 195 ? 46.799 -32.151 5.008 1.00 58.88 195 TYR A N 1
ATOM 1527 C CA . TYR A 1 195 ? 46.423 -32.891 6.211 1.00 58.88 195 TYR A CA 1
ATOM 1528 C C . TYR A 1 195 ? 45.072 -32.389 6.722 1.00 58.88 195 TYR A C 1
ATOM 1530 O O . TYR A 1 195 ? 44.938 -31.240 7.139 1.00 58.88 195 TYR A O 1
ATOM 1538 N N . VAL A 1 196 ? 44.059 -33.253 6.692 1.00 57.44 196 VAL A N 1
ATOM 1539 C CA . VAL A 1 196 ? 42.750 -32.974 7.294 1.00 57.44 196 VAL A CA 1
ATOM 1540 C C . VAL A 1 196 ? 42.799 -33.404 8.763 1.00 57.44 196 VAL A C 1
ATOM 1542 O O . VAL A 1 196 ? 43.213 -34.520 9.066 1.00 57.44 196 VAL A O 1
ATOM 1545 N N . TYR A 1 197 ? 42.388 -32.522 9.680 1.00 65.00 197 TYR A N 1
ATOM 1546 C CA . TYR A 1 197 ? 42.445 -32.749 11.135 1.00 65.00 197 TYR A CA 1
ATOM 1547 C C . TYR A 1 197 ? 41.579 -33.934 11.608 1.00 65.00 197 TYR A C 1
ATOM 1549 O O . TYR A 1 197 ? 41.832 -34.516 12.661 1.00 65.00 197 TYR A O 1
ATOM 1557 N N . GLN A 1 198 ? 40.571 -34.319 10.822 1.00 64.56 198 GLN A N 1
ATOM 1558 C CA . GLN A 1 198 ? 39.693 -35.454 11.089 1.00 64.56 198 GLN A CA 1
ATOM 1559 C C . GLN A 1 198 ? 39.381 -36.214 9.799 1.00 64.56 198 GLN A C 1
ATOM 1561 O O . GLN A 1 198 ? 39.365 -35.637 8.713 1.00 64.56 198 GLN A O 1
ATOM 1566 N N . ASP A 1 199 ? 39.119 -37.515 9.935 1.00 74.75 199 ASP A N 1
ATOM 1567 C CA . ASP A 1 199 ? 38.692 -38.369 8.827 1.00 74.75 199 ASP A CA 1
ATOM 1568 C C . ASP A 1 199 ? 37.437 -37.766 8.155 1.00 74.75 199 ASP A C 1
ATOM 1570 O O . ASP A 1 199 ? 36.410 -37.609 8.829 1.00 74.75 199 ASP A O 1
ATOM 1574 N N . PRO A 1 200 ? 37.480 -37.440 6.847 1.00 71.50 200 PRO A N 1
ATOM 1575 C CA . PRO A 1 200 ? 36.340 -36.890 6.115 1.00 71.50 200 PRO A CA 1
ATOM 1576 C C . PRO A 1 200 ? 35.058 -37.725 6.253 1.00 71.50 200 PRO A C 1
ATOM 1578 O O . PRO A 1 200 ? 33.955 -37.177 6.235 1.00 71.50 200 PRO A O 1
ATOM 1581 N N . LEU A 1 201 ? 35.179 -39.044 6.444 1.00 72.06 201 LEU A N 1
ATOM 1582 C CA . LEU A 1 201 ? 34.031 -39.933 6.631 1.00 72.06 201 LEU A CA 1
ATOM 1583 C C . LEU A 1 201 ? 33.373 -39.775 8.005 1.00 72.06 201 LEU A C 1
ATOM 1585 O O . LEU A 1 201 ? 32.171 -40.021 8.126 1.00 72.06 201 LEU A O 1
ATOM 1589 N N . LYS A 1 202 ? 34.123 -39.362 9.034 1.00 79.25 202 LYS A N 1
ATOM 1590 C CA . LYS A 1 202 ? 33.550 -39.020 10.344 1.00 79.25 202 LYS A CA 1
ATOM 1591 C C . LYS A 1 202 ? 32.751 -37.727 10.266 1.00 79.25 202 LYS A C 1
ATOM 1593 O O . LYS A 1 202 ? 31.592 -37.733 10.664 1.00 79.25 202 LYS A O 1
ATOM 1598 N N . ILE A 1 203 ? 33.325 -36.685 9.659 1.00 77.31 203 ILE A N 1
ATOM 1599 C CA . ILE A 1 203 ? 32.654 -35.388 9.469 1.00 77.31 203 ILE A CA 1
ATOM 1600 C C . ILE A 1 203 ? 31.329 -35.587 8.723 1.00 77.31 203 ILE A C 1
ATOM 1602 O O . ILE A 1 203 ? 30.286 -35.099 9.146 1.00 77.31 203 ILE A O 1
ATOM 1606 N N . PHE A 1 204 ? 31.348 -36.375 7.645 1.00 75.50 204 PHE A N 1
ATOM 1607 C CA . PHE A 1 204 ? 30.146 -36.639 6.857 1.00 75.50 204 PHE A CA 1
ATOM 1608 C C . PHE A 1 204 ? 29.054 -37.378 7.648 1.00 75.50 204 PHE A C 1
ATOM 1610 O O . PHE A 1 204 ? 27.870 -37.076 7.500 1.00 75.50 204 PHE A O 1
ATOM 1617 N N . LYS A 1 205 ? 29.431 -38.348 8.489 1.00 81.12 205 LYS A N 1
ATOM 1618 C CA . LYS A 1 205 ? 28.473 -39.090 9.322 1.00 81.12 205 LYS A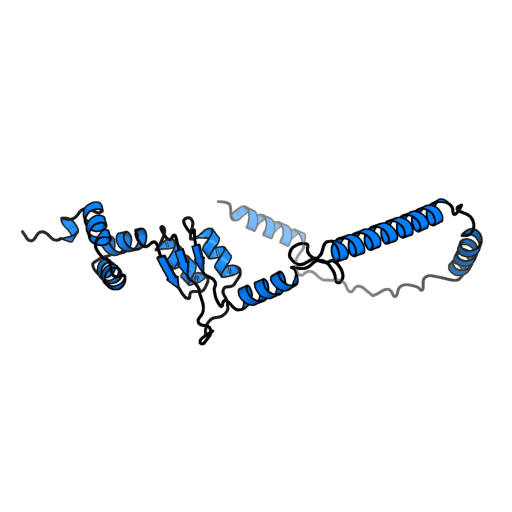 CA 1
ATOM 1619 C C . LYS A 1 205 ? 27.873 -38.210 10.418 1.00 81.12 205 LYS A C 1
ATOM 1621 O O . LYS A 1 205 ? 26.659 -38.239 10.589 1.00 81.12 205 LYS A O 1
ATOM 1626 N N . GLU A 1 206 ? 28.689 -37.399 11.086 1.00 82.50 206 GLU A N 1
ATOM 1627 C CA . GLU A 1 206 ? 28.227 -36.468 12.123 1.00 82.50 206 GLU A CA 1
ATOM 1628 C C . GLU A 1 206 ? 27.265 -35.415 11.558 1.00 82.50 206 GLU A C 1
ATOM 1630 O O . GLU A 1 206 ? 26.202 -35.181 12.130 1.00 82.50 206 GLU A O 1
ATOM 1635 N N . GLU A 1 207 ? 27.578 -34.817 10.406 1.00 79.69 207 GLU A N 1
ATOM 1636 C CA . GLU A 1 207 ? 26.685 -33.849 9.752 1.00 79.69 207 GLU A CA 1
ATOM 1637 C C . GLU A 1 207 ? 25.370 -34.499 9.296 1.00 79.69 207 GLU A C 1
ATOM 1639 O O . GLU A 1 207 ? 24.292 -33.923 9.455 1.00 79.69 207 GLU A O 1
ATOM 1644 N N . LYS A 1 208 ? 25.425 -35.743 8.803 1.00 81.50 208 LYS A N 1
ATOM 1645 C CA . LYS A 1 208 ? 24.225 -36.504 8.433 1.00 81.50 208 LYS A CA 1
ATOM 1646 C C . LYS A 1 208 ? 23.343 -36.825 9.644 1.00 81.50 208 LYS A C 1
ATOM 1648 O O . LYS A 1 208 ? 22.119 -36.777 9.536 1.00 81.50 208 LYS A O 1
ATOM 1653 N N . GLU A 1 209 ? 23.936 -37.136 10.793 1.00 81.06 209 GLU A N 1
ATOM 1654 C CA . GLU A 1 209 ? 23.193 -37.375 12.034 1.00 81.06 209 GLU A CA 1
ATOM 1655 C C . GLU A 1 209 ? 22.578 -36.088 12.600 1.00 81.06 209 GLU A C 1
ATOM 1657 O O . GLU A 1 209 ? 21.412 -36.109 12.997 1.00 81.06 209 GLU A O 1
ATOM 1662 N N . LYS A 1 210 ? 23.286 -34.950 12.548 1.00 78.62 210 LYS A N 1
ATOM 1663 C CA . LYS A 1 210 ? 22.734 -33.636 12.935 1.00 78.62 210 LYS A CA 1
ATOM 1664 C C . LYS A 1 210 ? 21.513 -33.249 12.100 1.00 78.62 210 LYS A C 1
ATOM 1666 O O . LYS A 1 210 ? 20.533 -32.743 12.642 1.00 78.62 210 LYS A O 1
ATOM 1671 N N . LEU A 1 211 ? 21.547 -33.513 10.794 1.00 69.50 211 LEU A N 1
ATOM 1672 C CA . LEU A 1 211 ? 20.422 -33.236 9.895 1.00 69.50 211 LEU A CA 1
ATOM 1673 C C . LEU A 1 211 ? 19.209 -34.133 10.182 1.00 69.50 211 LEU A C 1
ATOM 1675 O O . LEU A 1 211 ? 18.075 -33.665 10.119 1.00 69.50 211 LEU A O 1
ATOM 1679 N N . ASN A 1 212 ? 19.439 -35.394 10.554 1.00 67.75 212 ASN A N 1
ATOM 1680 C CA . ASN A 1 212 ? 18.365 -36.337 10.872 1.00 67.75 212 ASN A CA 1
ATOM 1681 C C . ASN A 1 212 ? 17.782 -36.146 12.287 1.00 67.75 212 ASN A C 1
ATOM 1683 O O . ASN A 1 212 ? 16.640 -36.528 12.533 1.00 67.75 212 ASN A O 1
ATOM 1687 N N . GLY A 1 213 ? 18.535 -35.547 13.217 1.00 59.00 213 GLY A N 1
ATOM 1688 C CA . GLY A 1 213 ? 18.075 -35.235 14.576 1.00 59.00 213 GLY A CA 1
ATOM 1689 C C . GLY A 1 213 ? 17.097 -34.056 14.670 1.00 59.00 213 GLY A C 1
ATOM 1690 O O . GLY A 1 213 ? 16.348 -33.974 15.637 1.00 59.00 213 GLY A O 1
ATOM 1691 N N . ASN A 1 214 ? 17.045 -33.185 13.657 1.00 55.81 214 ASN A N 1
ATOM 1692 C CA . ASN A 1 214 ? 16.171 -32.003 13.622 1.00 55.81 214 ASN A CA 1
ATOM 1693 C C . ASN A 1 214 ? 14.751 -32.279 13.073 1.00 55.81 214 ASN A C 1
ATOM 1695 O O . ASN A 1 214 ? 14.018 -31.338 12.775 1.00 55.81 214 ASN A O 1
ATOM 1699 N N . GLN A 1 215 ? 14.355 -33.551 12.920 1.00 56.31 215 GLN A N 1
ATOM 1700 C CA . GLN A 1 215 ? 13.015 -33.967 12.464 1.00 56.31 215 GLN A CA 1
ATOM 1701 C C . GLN A 1 215 ? 12.172 -34.689 13.541 1.00 56.31 215 GLN A C 1
ATOM 1703 O O . GLN A 1 215 ? 11.272 -35.456 13.198 1.00 56.31 215 GLN A O 1
ATOM 1708 N N . LYS A 1 216 ? 12.419 -34.450 14.836 1.00 45.94 216 LYS A N 1
ATOM 1709 C CA . LYS A 1 216 ? 11.521 -34.879 15.925 1.00 45.94 216 LYS A CA 1
ATOM 1710 C C . LYS A 1 216 ? 11.007 -33.707 16.741 1.00 45.94 216 LYS A C 1
ATOM 1712 O O . LYS A 1 216 ? 11.837 -32.846 17.096 1.00 45.94 216 LYS A O 1
#

Organism: Zingiber officinale (NCBI:txid94328)

Solvent-accessible surface area (backbone atoms only — not comparable to full-atom values): 13106 Å² total; per-residue (Å²): 133,87,81,52,68,81,78,71,54,51,72,67,58,52,47,57,53,56,71,69,49,84,48,68,68,60,48,53,56,51,26,69,76,41,76,68,43,30,52,53,45,28,49,67,37,38,69,48,79,53,91,68,56,52,72,53,47,49,57,46,23,73,54,31,60,43,26,29,34,43,34,52,55,43,49,90,89,57,74,86,59,82,53,81,43,73,66,38,52,53,42,45,68,71,44,40,78,52,54,77,42,76,41,58,52,71,23,61,62,56,54,51,50,48,53,57,49,57,68,64,70,60,66,69,95,89,60,83,61,80,90,80,51,52,75,67,56,52,51,53,50,52,53,50,53,53,53,52,51,51,53,51,50,53,52,48,50,56,61,70,66,52,71,99,76,81,56,65,69,59,51,52,52,48,52,61,57,53,77,73,60,74,83,72,80,76,80,81,74,83,77,74,85,82,82,68,97,59,63,67,70,54,57,54,50,53,54,52,49,57,63,62,63,74,77,117